Protein AF-G0N316-F1 (afdb_monomer)

InterPro domains:
  IPR002900 Domain of unknown function DUF38/FTH, Caenorhabditis species [PF01827] (83-213)
  IPR040161 F-box A protein FB224 [PTHR23015] (42-265)

Mean predicted aligned error: 11.67 Å

Radius of gyration: 24.2 Å; Cα contacts (8 Å, |Δi|>4): 383; chains: 1; bounding box: 90×59×57 Å

Organism: Caenorhabditis brenneri (NCBI:txid135651)

Structure (mmCIF, N/CA/C/O backbone):
data_AF-G0N316-F1
#
_entry.id   AF-G0N316-F1
#
loop_
_atom_site.group_PDB
_atom_site.id
_atom_site.type_symbol
_atom_site.label_atom_id
_atom_site.label_alt_id
_atom_site.label_comp_id
_atom_site.label_asym_id
_atom_site.label_entity_id
_atom_site.label_seq_id
_atom_site.pdbx_PDB_ins_code
_atom_site.Cartn_x
_atom_site.Cartn_y
_atom_site.Cartn_z
_atom_site.occupancy
_atom_site.B_iso_or_equiv
_atom_site.auth_seq_id
_atom_site.auth_comp_id
_atom_site.auth_asym_id
_atom_site.auth_atom_id
_atom_site.pdbx_PDB_model_num
ATOM 1 N N . MET A 1 1 ? -70.923 16.322 0.533 1.00 38.81 1 MET A N 1
ATOM 2 C CA . MET A 1 1 ? -70.289 17.653 0.628 1.00 38.81 1 MET A CA 1
ATOM 3 C C . MET A 1 1 ? -68.938 17.447 1.310 1.00 38.81 1 MET A C 1
ATOM 5 O O . MET A 1 1 ? -68.911 17.287 2.516 1.00 38.81 1 MET A O 1
ATOM 9 N N . SER A 1 2 ? -67.915 16.963 0.601 1.00 33.38 2 SER A N 1
ATOM 10 C CA . SER A 1 2 ? -66.926 17.726 -0.186 1.00 33.38 2 SER A CA 1
ATOM 11 C C . SER A 1 2 ? -66.121 18.733 0.644 1.00 33.38 2 SER A C 1
ATOM 13 O O . SER A 1 2 ? -66.638 19.792 0.976 1.00 33.38 2 SER A O 1
ATOM 15 N N . ASN A 1 3 ? -64.850 18.409 0.900 1.00 31.59 3 ASN A N 1
ATOM 16 C CA . ASN A 1 3 ? -63.739 19.328 0.655 1.00 31.59 3 ASN A CA 1
ATOM 17 C C . ASN A 1 3 ? -62.439 18.544 0.421 1.00 31.59 3 ASN A C 1
ATOM 19 O O . ASN A 1 3 ? -61.942 17.827 1.284 1.00 31.59 3 ASN A O 1
ATOM 23 N N . THR A 1 4 ? -61.943 18.683 -0.802 1.00 36.56 4 THR A N 1
ATOM 24 C CA . THR A 1 4 ? -60.637 18.278 -1.316 1.00 36.56 4 THR A CA 1
ATOM 25 C C . THR A 1 4 ? -59.595 19.344 -0.979 1.00 36.56 4 THR A C 1
ATOM 27 O O . THR A 1 4 ? -59.862 20.528 -1.172 1.00 36.56 4 THR A O 1
ATOM 30 N N . SER A 1 5 ? -58.393 18.935 -0.571 1.00 34.91 5 SER A N 1
ATOM 31 C CA . SER A 1 5 ? -57.173 19.727 -0.752 1.00 34.91 5 SER A CA 1
ATOM 32 C C . SER A 1 5 ? -56.081 18.810 -1.292 1.00 34.91 5 SER A C 1
ATOM 34 O O . SER A 1 5 ? -55.774 17.763 -0.725 1.00 34.91 5 SER A O 1
ATOM 36 N N . THR A 1 6 ? -55.600 19.190 -2.465 1.00 35.16 6 THR A N 1
ATOM 37 C CA . THR A 1 6 ? -54.647 18.528 -3.348 1.00 35.16 6 THR A CA 1
ATOM 38 C C . THR A 1 6 ? -53.215 18.747 -2.861 1.00 35.16 6 THR A C 1
ATOM 40 O O . THR A 1 6 ? -52.767 19.888 -2.777 1.00 35.16 6 THR A O 1
ATOM 43 N N . GLY A 1 7 ? -52.495 17.661 -2.570 1.00 37.66 7 GLY A N 1
ATOM 44 C CA . GLY A 1 7 ? -51.040 17.669 -2.415 1.00 37.66 7 GLY A CA 1
ATOM 45 C C . GLY A 1 7 ? -50.364 17.588 -3.783 1.00 37.66 7 GLY A C 1
ATOM 46 O O . GLY A 1 7 ? -50.631 16.664 -4.549 1.00 37.66 7 GLY A O 1
ATOM 47 N N . ASP A 1 8 ? -49.534 18.581 -4.080 1.00 38.03 8 ASP A N 1
ATOM 48 C CA . ASP A 1 8 ? -48.825 18.781 -5.345 1.00 38.03 8 ASP A CA 1
ATOM 49 C C . ASP A 1 8 ? -47.541 17.917 -5.420 1.00 38.03 8 ASP A C 1
ATOM 51 O O . ASP A 1 8 ? -46.688 18.017 -4.529 1.00 38.03 8 ASP A O 1
ATOM 55 N N . PRO A 1 9 ? -47.369 17.054 -6.441 1.00 42.75 9 PRO A N 1
ATOM 56 C CA . PRO A 1 9 ? -46.163 16.265 -6.657 1.00 42.75 9 PRO A CA 1
ATOM 57 C C . PRO A 1 9 ? -45.176 17.065 -7.520 1.00 42.75 9 PRO A C 1
ATOM 59 O O . PRO A 1 9 ? -45.164 16.939 -8.742 1.00 42.75 9 PRO A O 1
ATOM 62 N N . GLY A 1 10 ? -44.341 17.904 -6.898 1.00 43.94 10 GLY A N 1
ATOM 63 C CA . GLY A 1 10 ? -43.499 18.803 -7.697 1.00 43.94 10 GLY A CA 1
ATOM 64 C C . GLY A 1 10 ? -42.368 19.561 -7.006 1.00 43.94 10 GLY A C 1
ATOM 65 O O . GLY A 1 10 ? -41.973 20.602 -7.525 1.00 43.94 10 GLY A O 1
ATOM 66 N N . LYS A 1 11 ? -41.807 19.095 -5.878 1.00 35.53 11 LYS A N 1
ATOM 67 C CA . LYS A 1 11 ? -40.590 19.720 -5.317 1.00 35.53 11 LYS A CA 1
ATOM 68 C C . LYS A 1 11 ? -39.322 18.936 -5.691 1.00 35.53 11 LYS A C 1
ATOM 70 O O . LYS A 1 11 ? -39.259 17.745 -5.388 1.00 35.53 11 LYS A O 1
ATOM 75 N N . PRO A 1 12 ? -38.313 19.568 -6.323 1.00 35.81 12 PRO A N 1
ATOM 76 C CA . PRO A 1 12 ? -37.029 18.927 -6.578 1.00 35.81 12 PRO A CA 1
ATOM 77 C C . PRO A 1 12 ? -36.337 18.609 -5.250 1.00 35.81 12 PRO A C 1
ATOM 79 O O . PRO A 1 12 ? -36.393 19.413 -4.321 1.00 35.81 12 PRO A O 1
ATOM 82 N N . MET A 1 13 ? -35.657 17.462 -5.184 1.00 39.81 13 MET A N 1
ATOM 83 C CA . MET A 1 13 ? -34.659 17.177 -4.150 1.00 39.81 13 MET A CA 1
ATOM 84 C C . MET A 1 13 ? -33.655 18.336 -4.127 1.00 39.81 13 MET A C 1
ATOM 86 O O . MET A 1 13 ? -32.952 18.561 -5.116 1.00 39.81 13 MET A O 1
ATOM 90 N N . GLU A 1 14 ? -33.624 19.091 -3.028 1.00 39.59 14 GLU A N 1
ATOM 91 C CA . GLU A 1 14 ? -32.586 20.087 -2.778 1.00 39.59 14 GLU A CA 1
ATOM 92 C C . GLU A 1 14 ? -31.225 19.396 -2.894 1.00 39.59 14 GLU A C 1
ATOM 94 O O . GLU A 1 14 ? -30.948 18.396 -2.227 1.00 39.59 14 GLU A O 1
ATOM 99 N N . LYS A 1 15 ? -30.390 19.904 -3.807 1.00 46.81 15 LYS A N 1
ATOM 100 C CA . LYS A 1 15 ? -28.973 19.548 -3.860 1.00 46.81 15 LYS A CA 1
ATOM 101 C C . LYS A 1 15 ? -28.356 19.841 -2.486 1.00 46.81 15 LYS A C 1
ATOM 103 O O . LYS A 1 15 ? -28.771 20.821 -1.864 1.00 46.81 15 LYS A O 1
ATOM 108 N N . PRO A 1 16 ? -27.361 19.056 -2.033 1.00 38.72 16 PRO A N 1
ATOM 109 C CA . PRO A 1 16 ? -26.599 19.413 -0.844 1.00 38.72 16 PRO A CA 1
ATOM 110 C C . PRO A 1 16 ? -26.107 20.847 -1.023 1.00 38.72 16 PRO A C 1
ATOM 112 O O . PRO A 1 16 ? -25.541 21.169 -2.072 1.00 38.72 16 PRO A O 1
ATOM 115 N N . SER A 1 17 ? -26.422 21.709 -0.059 1.00 41.53 17 SER A N 1
ATOM 116 C CA . SER A 1 17 ? -26.036 23.111 -0.108 1.00 41.53 17 SER A CA 1
ATOM 117 C C . SER A 1 17 ? -24.520 23.210 -0.276 1.00 41.53 17 SER A C 1
ATOM 119 O O . SER A 1 17 ? -23.767 22.476 0.369 1.00 41.53 17 SER A O 1
ATOM 121 N N . GLU A 1 18 ? -24.067 24.133 -1.128 1.00 43.97 18 GLU A N 1
ATOM 122 C CA . GLU A 1 18 ? -22.647 24.514 -1.245 1.00 43.97 18 GLU A CA 1
ATOM 123 C C . GLU A 1 18 ? -22.029 24.858 0.129 1.00 43.97 18 GLU A C 1
ATOM 125 O O . GLU A 1 18 ? -20.821 24.720 0.322 1.00 43.97 18 GLU A O 1
ATOM 130 N N . ASP A 1 19 ? -22.872 25.185 1.113 1.00 48.25 19 ASP A N 1
ATOM 131 C CA . ASP A 1 19 ? -22.537 25.392 2.523 1.00 48.25 19 ASP A CA 1
ATOM 132 C C . ASP A 1 19 ? -21.927 24.168 3.223 1.00 48.25 19 ASP A C 1
ATOM 134 O O . ASP A 1 19 ? -21.037 24.328 4.051 1.00 48.25 19 ASP A O 1
ATOM 138 N N . LEU A 1 20 ? -22.348 22.936 2.910 1.00 42.41 20 LEU A N 1
ATOM 139 C CA . LEU A 1 20 ? -21.771 21.736 3.540 1.00 42.41 20 LEU A CA 1
ATOM 140 C C . LEU A 1 20 ? -20.364 21.447 3.010 1.00 42.41 20 LEU A C 1
ATOM 142 O O . LEU A 1 20 ? -19.479 21.070 3.776 1.00 42.41 20 LEU A O 1
ATOM 146 N N . SER A 1 21 ? -20.134 21.672 1.715 1.00 39.88 21 SER A N 1
ATOM 147 C CA . SER A 1 21 ? -18.799 21.564 1.120 1.00 39.88 21 SER A CA 1
ATOM 148 C C . SER A 1 21 ? -17.847 22.650 1.621 1.00 39.88 21 SER A C 1
ATOM 150 O O . SER A 1 21 ? -16.672 22.363 1.843 1.00 39.88 21 SER A O 1
ATOM 152 N N . GLU A 1 22 ? -18.347 23.865 1.860 1.00 36.19 22 GLU A N 1
ATOM 153 C CA . GLU A 1 22 ? -17.551 24.963 2.418 1.00 36.19 22 GLU A CA 1
ATOM 154 C C . GLU A 1 22 ? -17.285 24.759 3.922 1.00 36.19 22 GLU A C 1
ATOM 156 O O . GLU A 1 22 ? -16.161 24.958 4.382 1.00 36.19 22 GLU A O 1
ATOM 161 N N . ALA A 1 23 ? -18.260 24.243 4.681 1.00 36.88 23 ALA A N 1
ATOM 162 C CA . ALA A 1 23 ? -18.086 23.876 6.088 1.00 36.88 23 ALA A CA 1
ATOM 163 C C . ALA A 1 23 ? -17.071 22.735 6.273 1.00 36.88 23 ALA A C 1
ATOM 165 O O . ALA A 1 23 ? -16.241 22.780 7.181 1.00 36.88 23 ALA A O 1
ATOM 166 N N . MET A 1 24 ? -17.068 21.740 5.380 1.00 39.69 24 MET A N 1
ATOM 167 C CA . MET A 1 24 ? -16.058 20.675 5.395 1.00 39.69 24 MET A CA 1
ATOM 168 C C . MET A 1 24 ? -14.666 21.178 4.991 1.00 39.69 24 MET A C 1
ATOM 170 O O . MET A 1 24 ? -13.661 20.638 5.450 1.00 39.69 24 MET A O 1
ATOM 174 N N . ARG A 1 25 ? -14.585 22.249 4.193 1.00 37.88 25 ARG A N 1
ATOM 175 C CA . ARG A 1 25 ? -13.319 22.888 3.815 1.00 37.88 25 ARG A CA 1
ATOM 176 C C . ARG A 1 25 ? -12.697 23.705 4.959 1.00 37.88 25 ARG A C 1
ATOM 178 O O . ARG A 1 25 ? -11.485 23.899 4.966 1.00 37.88 25 ARG A O 1
ATOM 185 N N . GLN A 1 26 ? -13.491 24.124 5.947 1.00 38.91 26 GLN A N 1
ATOM 186 C CA . GLN A 1 26 ? -13.021 24.841 7.143 1.00 38.91 26 GLN A CA 1
ATOM 187 C C . GLN A 1 26 ? -12.510 23.925 8.272 1.00 38.91 26 GLN A C 1
ATOM 189 O O . GLN A 1 26 ? -11.934 24.421 9.237 1.00 38.91 26 GLN A O 1
ATOM 194 N N . LEU A 1 27 ? -12.652 22.599 8.154 1.00 35.12 27 LEU A N 1
ATOM 195 C CA . LEU A 1 27 ? -12.173 21.631 9.156 1.00 35.12 27 LEU A CA 1
ATOM 196 C C . LEU A 1 27 ? -10.727 21.145 8.931 1.00 35.12 27 LEU A C 1
ATOM 198 O O . LEU A 1 27 ? -10.294 20.175 9.552 1.00 35.12 27 LEU A O 1
ATOM 202 N N . SER A 1 28 ? -9.933 21.825 8.095 1.00 31.97 28 SER A N 1
ATOM 203 C CA . SER A 1 28 ? -8.490 21.574 8.034 1.00 31.97 28 SER A CA 1
ATOM 204 C C . SER A 1 28 ? -7.794 22.213 9.239 1.00 31.97 28 SER A C 1
ATOM 206 O O . SER A 1 28 ? -7.515 23.413 9.250 1.00 31.97 28 SER A O 1
ATOM 208 N N . VAL A 1 29 ? -7.487 21.418 10.263 1.00 35.69 29 VAL A N 1
ATOM 209 C CA . VAL A 1 29 ? -6.646 21.866 11.381 1.00 35.69 29 VAL A CA 1
ATOM 210 C C . VAL A 1 29 ? -5.191 21.897 10.912 1.00 35.69 29 VAL A C 1
ATOM 212 O O . VAL A 1 29 ? -4.449 20.928 11.049 1.00 35.69 29 VAL A O 1
ATOM 215 N N . THR A 1 30 ? -4.770 23.018 10.332 1.00 33.06 30 THR A N 1
ATOM 216 C CA . THR A 1 30 ? -3.348 23.335 10.154 1.00 33.06 30 THR A CA 1
ATOM 217 C C . THR A 1 30 ? -2.902 24.236 11.294 1.00 33.06 30 THR A C 1
ATOM 219 O O . THR A 1 30 ? -3.325 25.387 11.383 1.00 33.06 30 THR A O 1
ATOM 222 N N . THR A 1 31 ? -2.036 23.726 12.165 1.00 37.62 31 THR A N 1
ATOM 223 C CA . THR A 1 31 ? -1.369 24.535 13.187 1.00 37.62 31 THR A CA 1
ATOM 224 C C . THR A 1 31 ? -0.265 25.356 12.526 1.00 37.62 31 THR A C 1
ATOM 226 O O . THR A 1 31 ? 0.833 24.851 12.287 1.00 37.62 31 THR A O 1
ATOM 229 N N . TYR A 1 32 ? -0.560 26.617 12.222 1.00 31.98 32 TYR A N 1
ATOM 230 C CA . TYR A 1 32 ? 0.456 27.631 11.964 1.00 31.98 32 TYR A CA 1
ATOM 231 C C . TYR A 1 32 ? 0.516 28.572 13.156 1.00 31.98 32 TYR A C 1
ATOM 233 O O . TYR A 1 32 ? -0.464 29.231 13.490 1.00 31.98 32 TYR A O 1
ATOM 241 N N . ASP A 1 33 ? 1.685 28.620 13.782 1.00 49.16 33 ASP A N 1
ATOM 242 C CA . ASP A 1 33 ? 2.035 29.661 14.730 1.00 49.16 33 ASP A CA 1
ATOM 243 C C . ASP A 1 33 ? 2.736 30.777 13.943 1.00 49.16 33 ASP A C 1
ATOM 245 O O . ASP A 1 33 ? 3.781 30.548 13.327 1.00 49.16 33 ASP A O 1
ATOM 249 N N . SER A 1 34 ? 2.112 31.951 13.850 1.00 41.53 34 SER A N 1
ATOM 250 C CA . SER A 1 34 ? 2.804 33.247 13.779 1.00 41.53 34 SER A CA 1
ATOM 251 C C . SER A 1 34 ? 1.839 34.428 13.644 1.00 41.53 34 SER A C 1
ATOM 253 O O . SER A 1 34 ? 0.897 34.439 12.857 1.00 41.53 34 SER A O 1
ATOM 255 N N . HIS A 1 35 ? 2.154 35.421 14.471 1.00 41.88 35 HIS A N 1
ATOM 256 C CA . HIS A 1 35 ? 1.759 36.824 14.523 1.00 41.88 35 HIS A CA 1
ATOM 257 C C . HIS A 1 35 ? 0.997 37.438 13.331 1.00 41.88 35 HIS A C 1
ATOM 259 O O . HIS A 1 35 ? 1.486 37.489 12.208 1.00 41.88 35 HIS A O 1
ATOM 265 N N . GLU A 1 36 ? -0.160 38.008 13.689 1.00 53.03 36 GLU A N 1
ATOM 266 C CA . GLU A 1 36 ? -0.868 39.162 13.112 1.00 53.03 36 GLU A CA 1
ATOM 267 C C . GLU A 1 36 ? -0.832 39.362 11.587 1.00 53.03 36 GLU A C 1
ATOM 269 O O . GLU A 1 36 ? 0.127 39.871 11.016 1.00 53.03 36 GLU A O 1
ATOM 274 N N . THR A 1 37 ? -1.984 39.146 10.943 1.00 41.47 37 THR A N 1
ATOM 275 C CA . THR A 1 37 ? -2.770 40.226 10.301 1.00 41.47 37 THR A CA 1
ATOM 276 C C . THR A 1 37 ? -4.092 39.680 9.740 1.00 41.47 37 THR A C 1
ATOM 278 O O . THR A 1 37 ? -4.103 38.835 8.855 1.00 41.47 37 THR A O 1
ATOM 281 N N . SER A 1 38 ? -5.217 40.182 10.274 1.00 51.62 38 SER A N 1
ATOM 282 C CA . SER A 1 38 ? -6.568 40.218 9.670 1.00 51.62 38 SER A CA 1
ATOM 283 C C . SER A 1 38 ? -6.988 39.016 8.792 1.00 51.62 38 SER A C 1
ATOM 285 O O . SER A 1 38 ? -7.371 39.185 7.632 1.00 51.62 38 SER A O 1
ATOM 287 N N . GLY A 1 39 ? -6.960 37.809 9.357 1.00 49.12 39 GLY A N 1
ATOM 288 C CA . GLY A 1 39 ? -7.656 36.631 8.826 1.00 49.12 39 GLY A CA 1
ATOM 289 C C . GLY A 1 39 ? -9.034 36.438 9.480 1.00 49.12 39 GLY A C 1
ATOM 290 O O . GLY A 1 39 ? -9.364 37.177 10.412 1.00 49.12 39 GLY A O 1
ATOM 291 N N . PRO A 1 40 ? -9.850 35.467 9.018 1.00 43.31 40 PRO A N 1
ATOM 292 C CA . PRO A 1 40 ? -11.115 35.117 9.670 1.00 43.31 40 PRO A CA 1
ATOM 293 C C . PRO A 1 40 ? -10.900 34.917 11.174 1.00 43.31 40 PRO A C 1
ATOM 295 O O . PRO A 1 40 ? -9.861 34.400 11.580 1.00 43.31 40 PRO A O 1
ATOM 298 N N . PHE A 1 41 ? -11.863 35.352 11.995 1.00 41.44 41 PHE A N 1
ATOM 299 C CA . PHE A 1 41 ? -11.806 35.195 13.449 1.00 41.44 41 PHE A CA 1
ATOM 300 C C . PHE A 1 41 ? -11.622 33.714 13.794 1.00 41.44 41 PHE A C 1
ATOM 302 O O . PHE A 1 41 ? -12.570 32.932 13.761 1.00 41.44 41 PHE A O 1
ATOM 309 N N . VAL A 1 42 ? -10.389 33.326 14.110 1.00 55.28 42 VAL A N 1
ATOM 310 C CA . VAL A 1 42 ? -10.090 31.992 14.614 1.00 55.28 42 VAL A CA 1
ATOM 311 C C . VAL A 1 42 ? -10.574 31.970 16.054 1.00 55.28 42 VAL A C 1
ATOM 313 O O . VAL A 1 42 ? -9.974 32.585 16.936 1.00 55.28 42 VAL A O 1
ATOM 316 N N . VAL A 1 43 ? -11.692 31.289 16.301 1.00 52.19 43 VAL A N 1
ATOM 317 C CA . VAL A 1 43 ? -12.099 30.959 17.666 1.00 52.19 43 VAL A CA 1
ATOM 318 C C . VAL A 1 43 ? -11.123 29.903 18.174 1.00 52.19 43 VAL A C 1
ATOM 320 O O . VAL A 1 43 ? -11.269 28.714 17.899 1.00 52.19 43 VAL A O 1
ATOM 323 N N . ILE A 1 44 ? -10.098 30.345 18.901 1.00 57.94 44 ILE A N 1
ATOM 324 C CA . ILE A 1 44 ? -9.167 29.456 19.594 1.00 57.94 44 ILE A CA 1
ATOM 325 C C . ILE A 1 44 ? -9.897 28.926 20.833 1.00 57.94 44 ILE A C 1
ATOM 327 O O . ILE A 1 44 ? -9.870 29.533 21.901 1.00 57.94 44 ILE A O 1
ATOM 331 N N . ARG A 1 45 ? -10.614 27.808 20.687 1.00 61.91 45 ARG A N 1
ATOM 332 C CA . ARG A 1 45 ? -11.056 27.016 21.841 1.00 61.91 45 ARG A CA 1
ATOM 333 C C . ARG A 1 45 ? -9.824 26.363 22.448 1.00 61.91 45 ARG A C 1
ATOM 335 O O . ARG A 1 45 ? -9.162 25.623 21.742 1.00 61.91 45 ARG A O 1
ATOM 342 N N . GLU A 1 46 ? -9.532 26.565 23.730 1.00 71.81 46 GLU A N 1
ATOM 343 C CA . GLU A 1 46 ? -8.427 25.848 24.397 1.00 71.81 46 GLU A CA 1
ATOM 344 C C . GLU A 1 46 ? -8.630 24.320 24.375 1.00 71.81 46 GLU A C 1
ATOM 346 O O . GLU A 1 46 ? -7.669 23.553 24.364 1.00 71.81 46 GLU A O 1
ATOM 351 N N . ASP A 1 47 ? -9.884 23.866 24.299 1.00 79.19 47 ASP A N 1
ATOM 352 C CA . ASP A 1 47 ? -10.279 22.459 24.256 1.00 79.19 47 ASP A CA 1
ATOM 353 C C . ASP A 1 47 ? -10.590 21.944 22.839 1.00 79.19 47 ASP A C 1
ATOM 355 O O . ASP A 1 47 ? -11.222 20.896 22.691 1.00 79.19 47 ASP A O 1
ATOM 359 N N . PHE A 1 48 ? -10.135 22.644 21.791 1.00 79.81 48 PHE A N 1
ATOM 360 C CA . PHE A 1 48 ? -10.405 22.289 20.392 1.00 79.81 48 PHE A CA 1
ATOM 361 C C . PHE A 1 48 ? -10.079 20.825 20.067 1.00 79.81 48 PHE A C 1
ATOM 363 O O . PHE A 1 48 ? -10.856 20.162 19.385 1.00 79.81 48 PHE A O 1
ATOM 370 N N . LYS A 1 49 ? -8.968 20.294 20.602 1.00 79.69 49 LYS A N 1
ATOM 371 C CA . LYS A 1 49 ? -8.580 18.892 20.413 1.00 79.69 49 LYS A CA 1
ATOM 372 C C . LYS A 1 49 ? -9.644 17.957 20.981 1.00 79.69 49 LYS A C 1
ATOM 374 O O . LYS A 1 49 ? -10.100 17.055 20.291 1.00 79.69 49 LYS A O 1
ATOM 379 N N . LYS A 1 50 ? -10.074 18.198 22.221 1.00 83.88 50 LYS A N 1
ATOM 380 C CA . LYS A 1 50 ? -11.101 17.384 22.873 1.00 83.88 50 LYS A CA 1
ATOM 381 C C . LYS A 1 50 ? -12.413 17.434 22.087 1.00 83.88 50 LYS A C 1
ATOM 383 O O . LYS A 1 50 ? -12.974 16.385 21.805 1.00 83.88 50 LYS A O 1
ATOM 388 N N . ALA A 1 51 ? -12.847 18.628 21.685 1.00 86.25 51 ALA A N 1
ATOM 389 C CA . ALA A 1 51 ? -14.056 18.798 20.883 1.00 86.25 51 ALA A CA 1
ATOM 390 C C . ALA A 1 51 ? -13.985 18.016 19.559 1.00 86.25 51 ALA A C 1
ATOM 392 O O . ALA A 1 51 ? -14.915 17.289 19.234 1.00 86.25 51 ALA A O 1
ATOM 393 N N . ALA A 1 52 ? -12.853 18.084 18.851 1.00 85.00 52 ALA A N 1
ATOM 394 C CA . ALA A 1 52 ? -12.648 17.335 17.613 1.00 85.00 52 ALA A CA 1
ATOM 395 C C . ALA A 1 52 ? -12.715 15.810 17.822 1.00 85.00 52 ALA A C 1
ATOM 397 O O . ALA A 1 52 ? -13.319 15.105 17.015 1.00 85.00 52 ALA A O 1
ATOM 398 N N . PHE A 1 53 ? -12.131 15.288 18.908 1.00 86.00 53 PHE A N 1
ATOM 399 C CA . PHE A 1 53 ? -12.227 13.863 19.243 1.00 86.00 53 PHE A CA 1
ATOM 400 C C . PHE A 1 53 ? -13.645 13.452 19.666 1.00 86.00 53 PHE A C 1
ATOM 402 O O . PHE A 1 53 ? -14.091 12.372 19.280 1.00 86.00 53 PHE A O 1
ATOM 409 N N . ASP A 1 54 ? -14.369 14.296 20.406 1.00 88.12 54 ASP A N 1
ATOM 410 C CA . ASP A 1 54 ? -15.763 14.047 20.793 1.00 88.12 54 ASP A CA 1
ATOM 411 C C . ASP A 1 54 ? -16.678 13.988 19.549 1.00 88.12 54 ASP A C 1
ATOM 413 O O . ASP A 1 54 ? -17.493 13.067 19.421 1.00 88.12 54 ASP A O 1
ATOM 417 N N . ASP A 1 55 ? -16.496 14.904 18.593 1.00 89.94 55 ASP A N 1
ATOM 418 C CA . ASP A 1 55 ? -17.235 14.937 17.322 1.00 89.94 55 ASP A CA 1
ATOM 419 C C . ASP A 1 55 ? -16.905 13.723 16.439 1.00 89.94 55 ASP A C 1
ATOM 421 O O . ASP A 1 55 ? -17.804 13.071 15.885 1.00 89.94 55 ASP A O 1
ATOM 425 N N . LEU A 1 56 ? -15.621 13.359 16.353 1.00 90.44 56 LEU A N 1
ATOM 426 C CA . LEU A 1 56 ? -15.178 12.150 15.662 1.00 90.44 56 LEU A CA 1
ATOM 427 C C . LEU A 1 56 ? -15.806 10.901 16.295 1.00 90.44 56 LEU A C 1
ATOM 429 O O . LEU A 1 56 ? -16.356 10.064 15.582 1.00 90.44 56 LEU A O 1
ATOM 433 N N . ALA A 1 57 ? -15.796 10.793 17.626 1.00 90.06 57 ALA A N 1
ATOM 434 C CA . ALA A 1 57 ? -16.391 9.665 18.337 1.00 90.06 57 ALA A CA 1
ATOM 435 C C . ALA A 1 57 ? -17.902 9.573 18.087 1.00 90.06 57 ALA A C 1
ATOM 437 O O . ALA A 1 57 ? -18.428 8.485 17.851 1.00 90.06 57 ALA A O 1
ATOM 438 N N . CYS A 1 58 ? -18.615 10.703 18.097 1.00 91.44 58 CYS A N 1
ATOM 439 C CA . CYS A 1 58 ? -20.040 10.744 17.766 1.00 91.44 58 CYS A CA 1
ATOM 440 C C . CYS A 1 58 ? -20.314 10.265 16.338 1.00 91.44 58 CYS A C 1
ATOM 442 O O . CYS A 1 58 ? -21.268 9.521 16.112 1.00 91.44 58 CYS A O 1
ATOM 444 N N . THR A 1 59 ? -19.455 10.643 15.393 1.00 93.12 59 THR A N 1
ATOM 445 C CA . THR A 1 59 ? -19.568 10.244 13.987 1.00 93.12 59 THR A CA 1
ATOM 446 C C . THR A 1 59 ? -19.319 8.746 13.804 1.00 93.12 59 THR A C 1
ATOM 448 O O . THR A 1 59 ? -20.116 8.052 13.168 1.00 93.12 59 THR A O 1
ATOM 451 N N . LEU A 1 60 ? -18.245 8.226 14.404 1.00 94.56 60 LEU A N 1
ATOM 452 C CA . LEU A 1 60 ? -17.826 6.828 14.267 1.00 94.56 60 LEU A CA 1
ATOM 453 C C . LEU A 1 60 ? -18.744 5.839 15.000 1.00 94.56 60 LEU A C 1
ATOM 455 O O . LEU A 1 60 ? -18.742 4.661 14.666 1.00 94.56 60 LEU A O 1
ATOM 459 N N . LYS A 1 61 ? -19.592 6.295 15.932 1.00 94.38 61 LYS A N 1
ATOM 460 C CA . LYS A 1 61 ? -20.623 5.456 16.574 1.00 94.38 61 LYS A CA 1
ATOM 461 C C . LYS A 1 61 ? -21.683 4.920 15.613 1.00 94.38 61 LYS A C 1
ATOM 463 O O . LYS A 1 61 ? -22.419 4.018 15.995 1.00 94.38 61 LYS A O 1
ATOM 468 N N . ASN A 1 62 ? -21.821 5.471 14.407 1.00 94.44 62 ASN A N 1
ATOM 469 C CA . ASN A 1 62 ? -22.792 4.979 13.435 1.00 94.44 62 ASN A CA 1
ATOM 470 C C . ASN A 1 62 ? -22.278 3.697 12.740 1.00 94.44 62 ASN A C 1
ATOM 472 O O . ASN A 1 62 ? -21.463 3.804 11.823 1.00 94.44 62 ASN A O 1
ATOM 476 N N . PRO A 1 63 ? -22.824 2.498 13.031 1.00 93.44 63 PRO A N 1
ATOM 477 C CA . PRO A 1 63 ? -22.330 1.242 12.453 1.00 93.44 63 PRO A CA 1
ATOM 478 C C . PRO A 1 63 ? -22.602 1.094 10.949 1.00 93.44 63 PRO A C 1
ATOM 480 O O . PRO A 1 63 ? -22.088 0.175 10.307 1.00 93.44 63 PRO A O 1
ATOM 483 N N . LYS A 1 64 ? -23.439 1.971 10.375 1.00 94.88 64 LYS A N 1
ATOM 484 C CA . LYS A 1 64 ? -23.716 2.027 8.932 1.00 94.88 64 LYS A CA 1
ATOM 485 C C . LYS A 1 64 ? -22.749 2.939 8.183 1.00 94.88 64 LYS A C 1
ATOM 487 O O . LYS A 1 64 ? -22.841 3.013 6.959 1.00 94.88 64 LYS A O 1
ATOM 492 N N . LEU A 1 65 ? -21.870 3.647 8.893 1.00 95.25 65 LEU A N 1
ATOM 493 C CA . LEU A 1 65 ? -20.872 4.505 8.280 1.00 95.25 65 LEU A CA 1
ATOM 494 C C . LEU A 1 65 ? -19.929 3.657 7.421 1.00 95.25 65 LEU A C 1
ATOM 496 O O . LEU A 1 65 ? -19.358 2.665 7.877 1.00 95.25 65 LEU A O 1
ATOM 500 N N . GLN A 1 66 ? -19.796 4.056 6.162 1.00 96.31 66 GLN A N 1
ATOM 501 C CA . GLN A 1 66 ? -18.851 3.479 5.219 1.00 96.31 66 GLN A CA 1
ATOM 502 C C . GLN A 1 66 ? -17.917 4.591 4.779 1.00 96.31 66 GLN A C 1
ATOM 504 O O . GLN A 1 66 ? -18.356 5.586 4.203 1.00 96.31 66 GLN A O 1
ATOM 509 N N . LEU A 1 67 ? -16.643 4.428 5.097 1.00 96.31 67 LEU A N 1
ATOM 510 C CA . LEU A 1 67 ? -15.608 5.388 4.781 1.00 96.31 67 LEU A CA 1
ATOM 511 C C . LEU A 1 67 ? -14.851 4.906 3.552 1.00 96.31 67 LEU A C 1
ATOM 513 O O . LEU A 1 67 ? -14.388 3.766 3.480 1.00 96.31 67 LEU A O 1
ATOM 517 N N . GLU A 1 68 ? -14.711 5.800 2.584 1.00 97.12 68 GLU A N 1
ATOM 518 C CA . GLU A 1 68 ? -13.783 5.574 1.482 1.00 97.12 68 GLU A CA 1
ATOM 519 C C . GLU A 1 68 ? -12.341 5.597 2.003 1.00 97.12 68 GLU A C 1
ATOM 521 O O . GLU A 1 68 ? -11.518 4.788 1.586 1.00 97.12 68 GLU A O 1
ATOM 526 N N . GLU A 1 69 ? -12.055 6.468 2.969 1.00 95.62 69 GLU A N 1
ATOM 527 C CA . GLU A 1 69 ? -10.721 6.666 3.515 1.00 95.62 69 GLU A CA 1
ATOM 528 C C . GLU A 1 69 ? -10.786 7.046 5.001 1.00 95.62 69 GLU A C 1
ATOM 530 O O . GLU A 1 69 ? -11.677 7.787 5.425 1.00 95.62 69 GLU A O 1
ATOM 535 N N . PHE A 1 70 ? -9.845 6.525 5.788 1.00 93.50 70 PHE A N 1
ATOM 536 C CA . PHE A 1 70 ? -9.591 6.934 7.164 1.00 93.50 70 PHE A CA 1
ATOM 537 C C . PHE A 1 70 ? -8.109 7.271 7.326 1.00 93.50 70 PHE A C 1
ATOM 539 O O . PHE A 1 70 ? -7.259 6.377 7.275 1.00 93.50 70 PHE A O 1
ATOM 546 N N . SER A 1 71 ? -7.811 8.552 7.533 1.00 89.94 71 SER A N 1
ATOM 547 C CA . SER A 1 71 ? -6.435 9.057 7.507 1.00 89.94 71 SER A CA 1
ATOM 548 C C . SER A 1 71 ? -6.063 9.708 8.822 1.00 89.94 71 SER A C 1
ATOM 550 O O . SER A 1 71 ? -6.815 10.510 9.379 1.00 89.94 71 SER A O 1
ATOM 552 N N . VAL A 1 72 ? -4.880 9.359 9.319 1.00 83.38 72 VAL A N 1
ATOM 553 C CA . VAL A 1 72 ? -4.348 9.879 10.574 1.00 83.38 72 VAL A CA 1
ATOM 554 C C . VAL A 1 72 ? -3.045 10.606 10.299 1.00 83.38 72 VAL A C 1
ATOM 556 O O . VAL A 1 72 ? -2.035 10.012 9.912 1.00 83.38 72 VAL A O 1
ATOM 559 N N . HIS A 1 73 ? -3.082 11.918 10.529 1.00 79.62 73 HIS A N 1
ATOM 560 C CA . HIS A 1 73 ? -1.954 12.811 10.321 1.00 79.62 73 HIS A CA 1
ATOM 561 C C . HIS A 1 73 ? -1.488 13.394 11.651 1.00 79.62 73 HIS A C 1
ATOM 563 O O . HIS A 1 73 ? -2.202 14.172 12.282 1.00 79.62 73 HIS A O 1
ATOM 569 N N . VAL A 1 74 ? -0.275 13.029 12.074 1.00 71.88 74 VAL A N 1
ATOM 570 C CA . VAL A 1 74 ? 0.354 13.584 13.277 1.00 71.88 74 VAL A CA 1
ATOM 571 C C . VAL A 1 74 ? 1.544 14.451 12.876 1.00 71.88 74 VAL A C 1
ATOM 573 O O . VAL A 1 74 ? 2.540 13.959 12.353 1.00 71.88 74 VAL A O 1
ATOM 576 N N . SER A 1 75 ? 1.445 15.757 13.130 1.00 66.12 75 SER A N 1
ATOM 577 C CA . SER A 1 75 ? 2.442 16.748 12.695 1.00 66.12 75 SER A CA 1
ATOM 578 C C . SER A 1 75 ? 3.734 16.744 13.526 1.00 66.12 75 SER A C 1
ATOM 580 O O . SER A 1 75 ? 4.803 17.114 13.023 1.00 66.12 75 SER A O 1
ATOM 582 N N . TYR A 1 76 ? 3.657 16.316 14.793 1.00 69.00 76 TYR A N 1
ATOM 583 C CA . TYR A 1 76 ? 4.748 16.415 15.765 1.00 69.00 76 TYR A CA 1
ATOM 584 C C . TYR A 1 76 ? 5.210 15.039 16.256 1.00 69.00 76 TYR A C 1
ATOM 586 O O . TYR A 1 76 ? 4.446 14.272 16.841 1.00 69.00 76 TYR A O 1
ATOM 594 N N . TYR A 1 77 ? 6.496 14.741 16.045 1.00 66.88 77 TYR A N 1
ATOM 595 C CA . TYR A 1 77 ? 7.098 13.432 16.324 1.00 66.88 77 TYR A CA 1
ATOM 596 C C . TYR A 1 77 ? 6.966 12.986 17.790 1.00 66.88 77 TYR A C 1
ATOM 598 O O . TYR A 1 77 ? 6.747 11.810 18.076 1.00 66.88 77 TYR A O 1
ATOM 606 N N . ASN A 1 78 ? 7.073 13.928 18.727 1.00 72.00 78 ASN A N 1
ATOM 607 C CA . ASN A 1 78 ? 6.938 13.683 20.164 1.00 72.00 78 ASN A CA 1
ATOM 608 C C . ASN A 1 78 ? 5.496 13.368 20.602 1.00 72.00 78 ASN A C 1
ATOM 610 O O . ASN A 1 78 ? 5.301 12.913 21.725 1.00 72.00 78 ASN A O 1
ATOM 614 N N . GLU A 1 79 ? 4.495 13.581 19.744 1.00 77.06 79 GLU A N 1
ATOM 615 C CA . GLU A 1 79 ? 3.085 13.338 20.067 1.00 77.06 79 GLU A CA 1
ATOM 616 C C . GLU A 1 79 ? 2.502 12.084 19.410 1.00 77.06 79 GLU A C 1
ATOM 618 O O . GLU A 1 79 ? 1.352 11.744 19.679 1.00 77.06 79 GLU A O 1
ATOM 623 N N . ILE A 1 80 ? 3.273 11.372 18.580 1.00 77.19 80 ILE A N 1
ATOM 624 C CA . ILE A 1 80 ? 2.801 10.192 17.835 1.00 77.19 80 ILE A CA 1
ATOM 625 C C . ILE A 1 80 ? 2.176 9.158 18.771 1.00 77.19 80 ILE A C 1
ATOM 627 O O . ILE A 1 80 ? 1.043 8.741 18.561 1.00 77.19 80 ILE A O 1
ATOM 631 N N . GLU A 1 81 ? 2.878 8.774 19.837 1.00 79.69 81 GLU A N 1
ATOM 632 C CA . GLU A 1 81 ? 2.387 7.751 20.769 1.00 79.69 81 GLU A CA 1
ATOM 633 C C . GLU A 1 81 ? 1.126 8.203 21.503 1.00 79.69 81 GLU A C 1
ATOM 635 O O . GLU A 1 81 ? 0.166 7.444 21.615 1.00 79.69 81 GLU A O 1
ATOM 640 N N . LYS A 1 82 ? 1.097 9.463 21.951 1.00 83.12 82 LYS A N 1
ATOM 641 C CA . LYS A 1 82 ? -0.070 10.044 22.618 1.00 83.12 82 LYS A CA 1
ATOM 642 C C . LYS A 1 82 ? -1.285 10.059 21.687 1.00 83.12 82 LYS A C 1
ATOM 644 O O . LYS A 1 82 ? -2.345 9.584 22.078 1.00 83.12 82 LYS A O 1
ATOM 649 N N . ASN A 1 83 ? -1.125 10.556 20.462 1.00 81.62 83 ASN A N 1
ATOM 650 C CA . ASN A 1 83 ? -2.209 10.649 19.484 1.00 81.62 83 ASN A CA 1
ATOM 651 C C . ASN A 1 83 ? -2.686 9.261 19.035 1.00 81.62 83 ASN A C 1
ATOM 653 O O . ASN A 1 83 ? -3.889 9.031 18.949 1.00 81.62 83 ASN A O 1
ATOM 657 N N . ASN A 1 84 ? -1.774 8.305 18.843 1.00 83.31 84 ASN A N 1
ATOM 658 C CA . ASN A 1 84 ? -2.142 6.925 18.527 1.00 83.31 84 ASN A CA 1
ATOM 659 C C . ASN A 1 84 ? -2.925 6.263 19.658 1.00 83.31 84 ASN A C 1
ATOM 661 O O . ASN A 1 84 ? -3.881 5.545 19.381 1.00 83.31 84 ASN A O 1
ATOM 665 N N . ASN A 1 85 ? -2.549 6.506 20.916 1.00 86.81 85 ASN A N 1
ATOM 666 C CA . ASN A 1 85 ? -3.288 5.996 22.068 1.00 86.81 85 ASN A CA 1
ATOM 667 C C . ASN A 1 85 ? -4.676 6.637 22.174 1.00 86.81 85 ASN A C 1
ATOM 669 O O . ASN A 1 85 ? -5.640 5.934 22.442 1.00 86.81 85 ASN A O 1
ATOM 673 N N . GLU A 1 86 ? -4.809 7.942 21.926 1.00 87.56 86 GLU A N 1
ATOM 674 C CA . GLU A 1 86 ? -6.116 8.615 21.903 1.00 87.56 86 GLU A CA 1
ATOM 675 C C . GLU A 1 86 ? -7.030 8.047 20.805 1.00 87.56 86 GLU A C 1
ATOM 677 O O . GLU A 1 86 ? -8.194 7.748 21.070 1.00 87.56 86 GLU A O 1
ATOM 682 N N . ILE A 1 87 ? -6.497 7.820 19.600 1.00 88.75 87 ILE A N 1
ATOM 683 C CA . ILE A 1 87 ? -7.239 7.195 18.496 1.00 88.75 87 ILE A CA 1
ATOM 684 C C . ILE A 1 87 ? -7.612 5.754 18.843 1.00 88.75 87 ILE A C 1
ATOM 686 O O . ILE A 1 87 ? -8.765 5.369 18.671 1.00 88.75 87 ILE A O 1
ATOM 690 N N . ARG A 1 88 ? -6.673 4.972 19.388 1.00 91.50 88 ARG A N 1
ATOM 691 C CA . ARG A 1 88 ? -6.928 3.599 19.840 1.00 91.50 88 ARG A CA 1
ATOM 692 C C . ARG A 1 88 ? -8.059 3.557 20.857 1.00 91.50 88 ARG A C 1
ATOM 694 O O . ARG A 1 88 ? -9.007 2.809 20.670 1.00 91.50 88 ARG A O 1
ATOM 701 N N . ASN A 1 89 ? -7.980 4.393 21.889 1.00 92.31 89 ASN A N 1
ATOM 702 C CA . ASN A 1 89 ? -8.987 4.469 22.942 1.00 92.31 89 ASN A CA 1
ATOM 703 C C . ASN A 1 89 ? -10.357 4.847 22.369 1.00 92.31 89 ASN A C 1
ATOM 705 O O . ASN A 1 89 ? -11.364 4.292 22.789 1.00 92.31 89 ASN A O 1
ATOM 709 N N . LEU A 1 90 ? -10.411 5.763 21.397 1.00 91.94 90 LEU A N 1
ATOM 710 C CA . LEU A 1 90 ? -11.659 6.109 20.718 1.00 91.94 90 LEU A CA 1
ATOM 711 C C . LEU A 1 90 ? -12.241 4.900 19.978 1.00 91.94 90 LEU A C 1
ATOM 713 O O . LEU A 1 90 ? -13.434 4.630 20.098 1.00 91.94 90 LEU A O 1
ATOM 717 N N . LEU A 1 91 ? -11.412 4.170 19.230 1.00 93.56 91 LEU A N 1
ATOM 718 C CA . LEU A 1 91 ? -11.840 2.999 18.463 1.00 93.56 91 LEU A CA 1
ATOM 719 C C . LEU A 1 91 ? -12.238 1.819 19.366 1.00 93.56 91 LEU A C 1
ATOM 721 O O . LEU A 1 91 ? -13.171 1.095 19.033 1.00 93.56 91 LEU A O 1
ATOM 725 N N . GLU A 1 92 ? -11.601 1.659 20.530 1.00 94.25 92 GLU A N 1
ATOM 726 C CA . GLU A 1 92 ? -11.962 0.660 21.550 1.00 94.25 92 GLU A CA 1
ATOM 727 C C . GLU A 1 92 ? -13.353 0.896 22.161 1.00 94.25 92 GLU A C 1
ATOM 729 O O . GLU A 1 92 ? -13.969 -0.044 22.661 1.00 94.25 92 GLU A O 1
ATOM 734 N N . LEU A 1 93 ? -13.869 2.129 22.113 1.00 91.81 93 LEU A N 1
ATOM 735 C CA . LEU A 1 93 ? -15.217 2.459 22.589 1.00 91.81 93 LEU A CA 1
ATOM 736 C C . LEU A 1 93 ? -16.319 2.093 21.585 1.00 91.81 93 LEU A C 1
ATOM 738 O O . LEU A 1 93 ? -17.502 2.209 21.917 1.00 91.81 93 LEU A O 1
ATOM 742 N N . LEU A 1 94 ? -15.958 1.696 20.364 1.00 93.06 94 LEU A N 1
ATOM 743 C CA . LEU A 1 94 ? -16.915 1.268 19.352 1.00 93.06 94 LEU A CA 1
ATOM 744 C C . LEU A 1 94 ? -17.318 -0.190 19.600 1.00 93.06 94 LEU A C 1
ATOM 746 O O . LEU A 1 94 ? -16.487 -1.063 19.832 1.00 93.06 94 LEU A O 1
ATOM 750 N N . ASP A 1 95 ? -18.611 -0.472 19.493 1.00 94.31 95 ASP A N 1
ATOM 751 C CA . ASP A 1 95 ? -19.176 -1.825 19.576 1.00 94.31 95 ASP A CA 1
ATOM 752 C C . ASP A 1 95 ? -19.132 -2.580 18.232 1.00 94.31 95 ASP A C 1
ATOM 754 O O . ASP A 1 95 ? -19.681 -3.675 18.094 1.00 94.31 95 ASP A O 1
ATOM 758 N N . HIS A 1 96 ? -18.484 -1.995 17.224 1.00 95.50 96 HIS A N 1
ATOM 759 C CA . HIS A 1 96 ? -18.390 -2.516 15.870 1.00 95.50 96 HIS A CA 1
ATOM 760 C C . HIS A 1 96 ? -17.049 -2.150 15.225 1.00 95.50 96 HIS A C 1
ATOM 762 O O . HIS A 1 96 ? -16.397 -1.179 15.597 1.00 95.50 96 HIS A O 1
ATOM 768 N N . GLN A 1 97 ? -16.662 -2.912 14.200 1.00 96.75 97 GLN A N 1
ATOM 769 C CA . GLN A 1 97 ? -15.537 -2.555 13.336 1.00 96.75 97 GLN A CA 1
ATOM 770 C C . GLN A 1 97 ? -15.961 -1.557 12.256 1.00 96.75 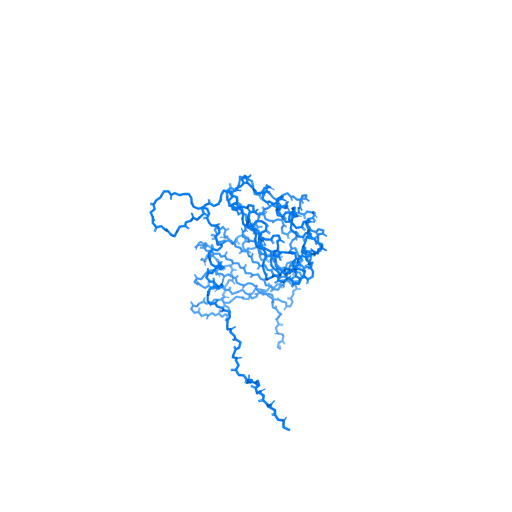97 GLN A C 1
ATOM 772 O O . GLN A 1 97 ? -17.046 -1.674 11.672 1.00 96.75 97 GLN A O 1
ATOM 777 N N . LEU A 1 98 ? -15.069 -0.629 11.927 1.00 96.75 98 LEU A N 1
ATOM 778 C CA . LEU A 1 98 ? -15.292 0.371 10.893 1.00 96.75 98 LEU A CA 1
ATOM 779 C C . LEU A 1 98 ? -15.202 -0.242 9.492 1.00 96.75 98 LEU A C 1
ATOM 781 O O . LEU A 1 98 ? -14.327 -1.054 9.184 1.00 96.75 98 LEU A O 1
ATOM 785 N N . SER A 1 99 ? -16.121 0.173 8.624 1.00 97.31 99 SER A N 1
ATOM 786 C CA . SER A 1 99 ? -16.106 -0.166 7.204 1.00 97.31 99 SER A CA 1
ATOM 787 C C . SER A 1 99 ? -15.287 0.883 6.460 1.00 97.31 99 SER A C 1
ATOM 789 O O . SER A 1 99 ? -15.812 1.952 6.161 1.00 97.31 99 SER A O 1
ATOM 791 N N . VAL A 1 100 ? -14.016 0.592 6.185 1.00 97.50 100 VAL A N 1
ATOM 792 C CA . VAL A 1 100 ? -13.067 1.535 5.572 1.00 97.50 100 VAL A CA 1
ATOM 793 C C . VAL A 1 100 ? -12.391 0.869 4.381 1.00 97.50 100 VAL A C 1
ATOM 795 O O . VAL A 1 100 ? -11.871 -0.231 4.543 1.00 97.50 100 VAL A O 1
ATOM 798 N N . LYS A 1 101 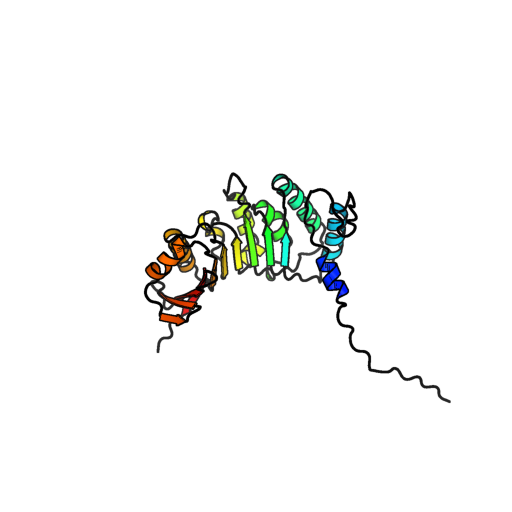? -12.371 1.519 3.210 1.00 98.06 101 LYS A N 1
ATOM 799 C CA . LYS A 1 101 ? -11.654 0.981 2.039 1.00 98.06 101 LYS A CA 1
ATOM 800 C C . LYS A 1 101 ? -10.167 1.310 2.029 1.00 98.06 101 LYS A C 1
ATOM 802 O O . LYS A 1 101 ? -9.372 0.503 1.555 1.00 98.06 101 LYS A O 1
ATOM 807 N N . LYS A 1 102 ? -9.780 2.482 2.532 1.00 97.81 102 LYS A N 1
ATOM 808 C CA . LYS A 1 102 ? -8.391 2.952 2.515 1.00 97.81 102 LYS A CA 1
ATOM 809 C C . LYS A 1 102 ? -7.981 3.478 3.878 1.00 97.81 102 LYS A C 1
ATOM 811 O O . LYS A 1 102 ? -8.717 4.250 4.484 1.00 97.81 102 LYS A O 1
ATOM 816 N N . VAL A 1 103 ? -6.804 3.088 4.345 1.00 95.12 103 VAL A N 1
ATOM 817 C CA . VAL A 1 103 ? -6.194 3.691 5.533 1.00 95.12 103 VAL A CA 1
ATOM 818 C C . VAL A 1 103 ? -4.904 4.389 5.134 1.00 95.12 103 VAL A C 1
ATOM 820 O O . VAL A 1 103 ? -4.080 3.791 4.445 1.00 95.12 103 VAL A O 1
ATOM 823 N N . ASP A 1 104 ? -4.732 5.636 5.564 1.00 91.50 104 ASP A N 1
ATOM 824 C CA . ASP A 1 104 ? -3.500 6.396 5.346 1.00 91.50 104 ASP A CA 1
ATOM 825 C C . ASP A 1 104 ? -2.892 6.824 6.679 1.00 91.50 104 ASP A C 1
ATOM 827 O O . ASP A 1 104 ? -3.545 7.436 7.529 1.00 91.50 104 ASP A O 1
ATOM 831 N N . TYR A 1 105 ? -1.621 6.483 6.864 1.00 85.88 105 TYR A N 1
ATOM 832 C CA . TYR A 1 105 ? -0.859 6.837 8.047 1.00 85.88 105 TYR A CA 1
ATOM 833 C C . TYR A 1 105 ? 0.339 7.702 7.689 1.00 85.88 105 TYR A C 1
ATOM 835 O O . TYR A 1 105 ? 1.316 7.250 7.078 1.00 85.88 105 TYR A O 1
ATOM 843 N N . LEU A 1 106 ? 0.298 8.945 8.166 1.00 74.81 106 LEU A N 1
ATOM 844 C CA . LEU A 1 106 ? 1.440 9.842 8.117 1.00 74.81 106 LEU A CA 1
ATOM 845 C C . LEU A 1 106 ? 2.305 9.628 9.361 1.00 74.81 106 LEU A C 1
ATOM 847 O O . LEU A 1 106 ? 1.851 9.830 10.483 1.00 74.81 106 LEU A O 1
ATOM 851 N N . VAL A 1 107 ? 3.566 9.254 9.141 1.00 72.75 107 VAL A N 1
ATOM 852 C CA . VAL A 1 107 ? 4.547 8.858 10.163 1.00 72.75 107 VAL A CA 1
ATOM 853 C C . VAL A 1 107 ? 4.289 7.462 10.739 1.00 72.75 107 VAL A C 1
ATOM 855 O O . VAL A 1 107 ? 3.936 7.259 11.902 1.00 72.75 107 VAL A O 1
ATOM 858 N N . PHE A 1 108 ? 4.497 6.466 9.886 1.00 74.31 108 PHE A N 1
ATOM 859 C CA . PHE A 1 108 ? 4.346 5.061 10.212 1.00 74.31 108 PHE A CA 1
ATOM 860 C C . PHE A 1 108 ? 5.365 4.580 11.256 1.00 74.31 108 PHE A C 1
ATOM 862 O O . PHE A 1 108 ? 6.579 4.733 11.112 1.00 74.31 108 PHE A O 1
ATOM 869 N N . ARG A 1 109 ? 4.831 3.893 12.267 1.00 81.50 109 ARG A N 1
ATOM 870 C CA . ARG A 1 109 ? 5.501 2.851 13.047 1.00 81.50 109 ARG A CA 1
ATOM 871 C C . ARG A 1 109 ? 4.562 1.648 13.122 1.00 81.50 109 ARG A C 1
ATOM 873 O O . ARG A 1 109 ? 3.344 1.848 13.072 1.00 81.50 109 ARG A O 1
ATOM 880 N N . PRO A 1 110 ? 5.072 0.425 13.332 1.00 86.06 110 PRO A N 1
ATOM 881 C CA . PRO A 1 110 ? 4.212 -0.738 13.517 1.00 86.06 110 PRO A CA 1
ATOM 882 C C . PRO A 1 110 ? 3.125 -0.549 14.591 1.00 86.06 110 PRO A C 1
ATOM 884 O O . PRO A 1 110 ? 1.964 -0.890 14.374 1.00 86.06 110 PRO A O 1
ATOM 887 N N . SER A 1 111 ? 3.459 0.101 15.711 1.00 84.62 111 SER A N 1
ATOM 888 C CA . SER A 1 111 ? 2.492 0.426 16.768 1.00 84.62 111 SER A CA 1
ATOM 889 C C . SER A 1 111 ? 1.339 1.326 16.302 1.00 84.62 111 SER A C 1
ATOM 891 O O . SER A 1 111 ? 0.231 1.188 16.815 1.00 84.62 111 SER A O 1
ATOM 893 N N . CYS A 1 112 ? 1.557 2.195 15.306 1.00 84.31 112 CYS A N 1
ATOM 894 C CA . CYS A 1 112 ? 0.507 3.017 14.697 1.00 84.31 112 CYS A CA 1
ATOM 895 C C . CYS A 1 112 ? -0.499 2.155 13.917 1.00 84.31 112 CYS A C 1
ATOM 897 O O . CYS A 1 112 ? -1.705 2.358 14.000 1.00 84.31 112 CYS A O 1
ATOM 899 N N . LEU A 1 113 ? -0.039 1.156 13.157 1.00 89.06 113 LEU A N 1
ATOM 900 C CA . LEU A 1 113 ? -0.975 0.271 12.455 1.00 89.06 113 LEU A CA 1
ATOM 901 C C . LEU A 1 113 ? -1.752 -0.609 13.434 1.00 89.06 113 LEU A C 1
ATOM 903 O O . LEU A 1 113 ? -2.955 -0.803 13.261 1.00 89.06 113 LEU A O 1
ATOM 907 N N . LEU A 1 114 ? -1.100 -1.081 14.498 1.00 91.12 114 LEU A N 1
ATOM 908 C CA . LEU A 1 114 ? -1.745 -1.873 15.547 1.00 91.12 114 LEU A CA 1
ATOM 909 C C . LEU A 1 114 ? -2.796 -1.086 16.350 1.00 91.12 114 LEU A C 1
ATOM 911 O O . LEU A 1 114 ? -3.677 -1.705 16.945 1.00 91.12 114 LEU A O 1
ATOM 915 N N . SER A 1 115 ? -2.753 0.252 16.362 1.00 90.44 115 SER A N 1
ATOM 916 C CA . SER A 1 115 ? -3.798 1.064 17.000 1.00 90.44 115 SER A CA 1
ATOM 917 C C . SER A 1 115 ? -5.070 1.210 16.162 1.00 90.44 115 SER A C 1
ATOM 919 O O . SER A 1 115 ? -6.079 1.642 16.711 1.00 90.44 115 SER A O 1
ATOM 921 N N . ILE A 1 116 ? -5.053 0.843 14.872 1.00 92.62 116 ILE A N 1
ATOM 922 C CA . ILE A 1 116 ? -6.194 1.042 13.960 1.00 92.62 116 ILE A CA 1
ATOM 923 C C . ILE A 1 116 ? -6.641 -0.236 13.274 1.00 92.62 116 ILE A C 1
ATOM 925 O O . ILE A 1 116 ? -7.829 -0.543 13.317 1.00 92.62 116 ILE A O 1
ATOM 929 N N . LEU A 1 117 ? -5.727 -0.976 12.636 1.00 95.38 117 LEU A N 1
ATOM 930 C CA . LEU A 1 117 ? -6.091 -2.120 11.795 1.00 95.38 117 LEU A CA 1
ATOM 931 C C . LEU A 1 117 ? -7.027 -3.116 12.502 1.00 95.38 117 LEU A C 1
ATOM 933 O O . LEU A 1 117 ? -8.012 -3.500 11.877 1.00 95.38 117 LEU A O 1
ATOM 937 N N . PRO A 1 118 ? -6.835 -3.483 13.788 1.00 96.19 118 PRO A N 1
ATOM 938 C CA . PRO A 1 118 ? -7.748 -4.405 14.474 1.00 96.19 118 PRO A CA 1
ATOM 939 C C . PRO A 1 118 ? -9.217 -3.943 14.527 1.00 96.19 118 PRO A C 1
ATOM 941 O O . PRO A 1 118 ? -10.127 -4.771 14.620 1.00 96.19 118 PRO A O 1
ATOM 944 N N . PHE A 1 119 ? -9.456 -2.634 14.438 1.00 96.44 119 PHE A N 1
ATOM 945 C CA . PHE A 1 119 ? -10.778 -2.009 14.507 1.00 96.44 119 PHE A CA 1
ATOM 946 C C . PHE A 1 119 ? -11.429 -1.823 13.129 1.00 96.44 119 PHE A C 1
ATOM 948 O O . PHE A 1 119 ? -12.558 -1.342 13.046 1.00 96.44 119 PHE A O 1
ATOM 955 N N . LEU A 1 120 ? -10.756 -2.215 12.042 1.00 96.62 120 LEU A N 1
ATOM 956 C CA . LEU A 1 120 ? -11.293 -2.160 10.680 1.00 96.62 120 LEU A CA 1
ATOM 957 C C . LEU A 1 120 ? -11.838 -3.526 10.245 1.00 96.62 120 LEU A C 1
ATOM 959 O O . LEU A 1 120 ? -11.322 -4.572 10.640 1.00 96.62 120 LEU A O 1
ATOM 963 N N . LYS A 1 121 ? -12.859 -3.538 9.385 1.00 96.62 121 LYS A N 1
ATOM 964 C CA . LYS A 1 121 ? -13.367 -4.768 8.754 1.00 96.62 121 LYS A CA 1
ATOM 965 C C . LYS A 1 121 ? -12.384 -5.266 7.689 1.00 96.62 121 LYS A C 1
ATOM 967 O O . LYS A 1 121 ? -12.160 -4.582 6.694 1.00 96.62 121 LYS A O 1
ATOM 972 N N . SER A 1 122 ? -11.850 -6.478 7.854 1.00 91.75 122 SER A N 1
ATOM 973 C CA . SER A 1 122 ? -10.801 -7.028 6.975 1.00 91.75 122 SER A CA 1
ATOM 974 C C . SER A 1 122 ? -11.214 -7.197 5.514 1.00 91.75 122 SER A C 1
ATOM 976 O O . SER A 1 122 ? -10.421 -6.908 4.632 1.00 91.75 122 SER A O 1
ATOM 978 N N . GLY A 1 123 ? -12.461 -7.594 5.251 1.00 94.19 123 GLY A N 1
ATOM 979 C CA . GLY A 1 123 ? -12.953 -7.831 3.888 1.00 94.19 123 GLY A CA 1
ATOM 980 C C . GLY A 1 123 ? -13.384 -6.570 3.134 1.00 94.19 123 GLY A C 1
ATOM 981 O O . GLY A 1 123 ? -13.914 -6.679 2.034 1.00 94.19 123 GLY A O 1
ATOM 982 N N . VAL A 1 124 ? -13.235 -5.393 3.748 1.00 97.00 124 VAL A N 1
ATOM 983 C CA . VAL A 1 124 ? -13.567 -4.095 3.138 1.00 97.00 124 VAL A CA 1
ATOM 984 C C . VAL A 1 124 ? -12.309 -3.278 2.852 1.00 97.00 124 VAL A C 1
ATOM 986 O O . VAL A 1 124 ? -12.309 -2.486 1.916 1.00 97.00 124 VAL A O 1
ATOM 989 N N . LEU A 1 125 ? -11.250 -3.457 3.648 1.00 98.19 125 LEU A N 1
ATOM 990 C CA . LEU A 1 125 ? -10.002 -2.723 3.486 1.00 98.19 125 LEU A CA 1
ATOM 991 C C . LEU A 1 125 ? -9.285 -3.169 2.207 1.00 98.19 125 LEU A C 1
ATOM 993 O O . LEU A 1 125 ? -8.829 -4.301 2.099 1.00 98.19 125 LEU A O 1
ATOM 997 N N . GLU A 1 126 ? -9.163 -2.255 1.251 1.00 98.00 126 GLU A N 1
ATOM 998 C CA . GLU A 1 126 ? -8.549 -2.490 -0.055 1.00 98.00 126 GLU A CA 1
ATOM 999 C C . GLU A 1 126 ? -7.104 -1.979 -0.103 1.00 98.00 126 GLU A C 1
ATOM 1001 O O . GLU A 1 126 ? -6.252 -2.625 -0.717 1.00 98.00 126 GLU A O 1
ATOM 1006 N N . LYS A 1 127 ? -6.825 -0.833 0.538 1.00 98.19 127 LYS A N 1
ATOM 1007 C CA . LYS A 1 127 ? -5.534 -0.134 0.458 1.00 98.19 127 LYS A CA 1
ATOM 1008 C C . LYS A 1 127 ? -4.989 0.280 1.819 1.00 98.19 127 LYS A C 1
ATOM 1010 O O . LYS A 1 127 ? -5.713 0.833 2.651 1.00 98.19 127 LYS A O 1
ATOM 1015 N N . ILE A 1 128 ? -3.683 0.096 1.986 1.00 96.94 128 ILE A N 1
ATOM 1016 C CA . ILE A 1 128 ? -2.909 0.602 3.119 1.00 96.94 128 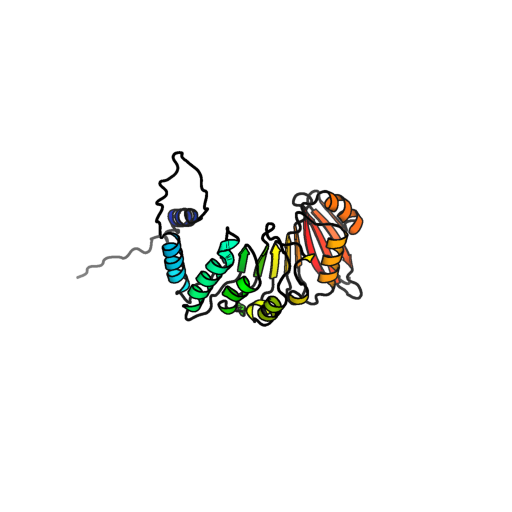ILE A CA 1
ATOM 1017 C C . ILE A 1 128 ? -1.831 1.549 2.591 1.00 96.94 128 ILE A C 1
ATOM 1019 O O . ILE A 1 128 ? -0.995 1.147 1.784 1.00 96.94 128 ILE A O 1
ATOM 1023 N N . SER A 1 129 ? -1.835 2.791 3.068 1.00 95.38 129 SER A N 1
ATOM 1024 C CA . SER A 1 129 ? -0.862 3.824 2.718 1.00 95.38 129 SER A CA 1
ATOM 1025 C C . SER A 1 129 ? 0.009 4.168 3.923 1.00 95.38 129 SER A C 1
ATOM 1027 O O . SER A 1 129 ? -0.490 4.516 4.993 1.00 95.38 129 SER A O 1
ATOM 1029 N N . LEU A 1 130 ? 1.327 4.044 3.757 1.00 91.69 130 LEU A N 1
ATOM 1030 C CA . LEU A 1 130 ? 2.317 4.238 4.815 1.00 91.69 130 LEU A CA 1
ATOM 1031 C C . LEU A 1 130 ? 3.306 5.328 4.415 1.00 91.69 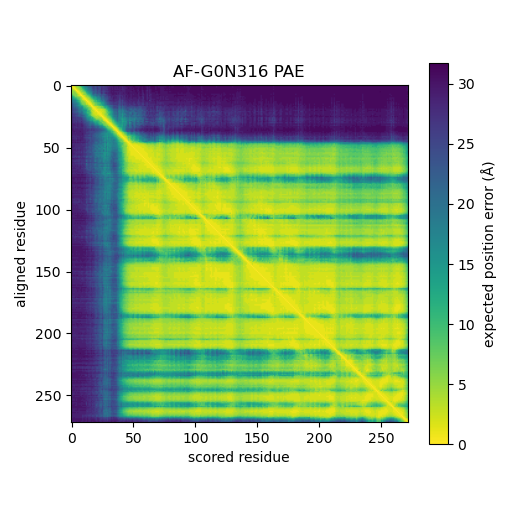130 LEU A C 1
ATOM 1033 O O . LEU A 1 130 ? 4.043 5.179 3.440 1.00 91.69 130 LEU A O 1
ATOM 1037 N N . SER A 1 131 ? 3.382 6.395 5.206 1.00 85.38 131 SER A N 1
ATOM 1038 C CA . SER A 1 131 ? 4.354 7.472 5.003 1.00 85.38 131 SER A CA 1
ATOM 1039 C C . SER A 1 131 ? 5.339 7.534 6.162 1.00 85.38 131 SER A C 1
ATOM 1041 O O . SER A 1 131 ? 4.933 7.458 7.317 1.00 85.38 131 SER A O 1
ATOM 1043 N N . PHE A 1 132 ? 6.629 7.705 5.887 1.00 76.56 132 PHE A N 1
ATOM 1044 C CA . PHE A 1 132 ? 7.651 7.813 6.936 1.00 76.56 132 PHE A CA 1
ATOM 1045 C C . PHE A 1 132 ? 7.978 9.276 7.242 1.00 76.56 132 PHE A C 1
ATOM 1047 O O . PHE A 1 132 ? 7.930 10.127 6.355 1.00 76.56 132 PHE A O 1
ATOM 1054 N N . ASP A 1 133 ? 8.355 9.573 8.490 1.00 70.38 133 ASP A N 1
ATOM 1055 C CA . ASP A 1 133 ? 8.935 10.881 8.809 1.00 70.38 133 ASP A CA 1
ATOM 1056 C C . ASP A 1 133 ? 10.407 10.893 8.389 1.00 70.38 133 ASP A C 1
ATOM 1058 O O . ASP A 1 133 ? 11.257 10.247 9.001 1.00 70.38 133 ASP A O 1
ATOM 1062 N N . TYR A 1 134 ? 10.712 11.671 7.354 1.00 64.44 134 TYR A N 1
ATOM 1063 C CA . TYR A 1 134 ? 12.070 11.889 6.854 1.00 64.44 134 TYR A CA 1
ATOM 1064 C C . TYR A 1 134 ? 13.003 12.538 7.892 1.00 64.44 134 TYR A C 1
ATOM 1066 O O . TYR A 1 134 ? 14.218 12.547 7.697 1.00 64.44 134 TYR A O 1
ATOM 1074 N N . ARG A 1 135 ? 12.456 13.086 8.986 1.00 64.06 135 ARG A N 1
ATOM 1075 C CA . ARG A 1 135 ? 13.200 13.678 10.109 1.00 64.06 135 ARG A CA 1
ATOM 1076 C C . ARG A 1 135 ? 13.549 12.662 11.197 1.00 64.06 135 ARG A C 1
ATOM 1078 O O . ARG A 1 135 ? 14.310 13.003 12.101 1.00 64.06 135 ARG A O 1
ATOM 1085 N N . ALA A 1 136 ? 13.000 11.445 11.151 1.00 63.78 136 ALA A N 1
ATOM 1086 C CA . ALA A 1 136 ? 13.343 10.410 12.118 1.00 63.78 136 ALA A CA 1
ATOM 1087 C C . ALA A 1 136 ? 14.834 10.050 11.993 1.00 63.78 136 ALA A C 1
ATOM 1089 O O . ALA A 1 136 ? 15.352 9.884 10.890 1.00 63.78 136 ALA A O 1
ATOM 1090 N N . VAL A 1 137 ? 15.529 9.952 13.129 1.00 57.41 137 VAL A N 1
ATOM 1091 C CA . VAL A 1 137 ? 16.971 9.638 13.176 1.00 57.41 137 VAL A CA 1
ATOM 1092 C C . VAL A 1 137 ? 17.226 8.160 12.860 1.00 57.41 137 VAL A C 1
ATOM 1094 O O . VAL A 1 137 ? 18.262 7.821 12.292 1.00 57.41 137 VAL A O 1
ATOM 1097 N N . ASP A 1 138 ? 16.262 7.297 13.186 1.00 64.56 138 ASP A N 1
ATOM 1098 C CA . ASP A 1 138 ? 16.272 5.877 12.854 1.00 64.56 138 ASP A CA 1
ATOM 1099 C C . ASP A 1 138 ? 15.062 5.535 11.980 1.00 64.56 138 ASP A C 1
ATOM 1101 O O . ASP A 1 138 ? 13.928 5.907 12.284 1.00 64.56 138 ASP A O 1
ATOM 1105 N N . TRP A 1 139 ? 15.334 4.874 10.858 1.00 65.56 139 TRP A N 1
ATOM 1106 C CA . TRP A 1 139 ? 14.331 4.411 9.895 1.00 65.56 139 TRP A CA 1
ATOM 1107 C C . TRP A 1 139 ? 14.158 2.890 9.973 1.00 65.56 139 TRP A C 1
ATOM 1109 O O . TRP A 1 139 ? 13.548 2.301 9.081 1.00 65.56 139 TRP A O 1
ATOM 1119 N N . SER A 1 140 ? 14.753 2.242 10.980 1.00 67.62 140 SER A N 1
ATOM 1120 C CA . SER A 1 140 ? 14.550 0.827 11.234 1.00 67.62 140 SER A CA 1
ATOM 1121 C C . SER A 1 140 ? 13.084 0.578 11.585 1.00 67.62 140 SER A C 1
ATOM 1123 O O . SER A 1 140 ? 12.456 1.303 12.360 1.00 67.62 140 SER A O 1
ATOM 1125 N N . ILE A 1 141 ? 12.510 -0.431 10.942 1.00 75.44 141 ILE A N 1
ATOM 1126 C CA . ILE A 1 141 ? 11.167 -0.899 11.250 1.00 75.44 141 ILE A CA 1
ATOM 1127 C C . ILE A 1 141 ? 11.334 -2.047 12.231 1.00 75.44 141 ILE A C 1
ATOM 1129 O O . ILE A 1 141 ? 12.061 -2.999 11.952 1.00 75.44 141 ILE A O 1
ATOM 1133 N N . ASP A 1 142 ? 10.658 -1.945 13.372 1.00 80.44 142 ASP A N 1
ATOM 1134 C CA . ASP A 1 142 ? 10.600 -3.028 14.345 1.00 80.44 142 ASP A CA 1
ATOM 1135 C C . ASP A 1 142 ? 9.953 -4.266 13.707 1.00 80.44 142 ASP A C 1
ATOM 1137 O O . ASP A 1 142 ? 8.749 -4.290 13.426 1.00 80.44 142 ASP A O 1
ATOM 1141 N N . SER A 1 143 ? 10.772 -5.295 13.481 1.00 80.94 143 SER A N 1
ATOM 1142 C CA . SER A 1 143 ? 10.337 -6.571 12.916 1.00 80.94 143 SER A CA 1
ATOM 1143 C C . SER A 1 143 ? 9.288 -7.247 13.795 1.00 80.94 143 SER A C 1
ATOM 1145 O O . SER A 1 143 ? 8.343 -7.823 13.273 1.00 80.94 143 SER A O 1
ATOM 1147 N N . THR A 1 144 ? 9.385 -7.099 15.121 1.00 86.00 144 THR A N 1
ATOM 1148 C CA . THR A 1 144 ? 8.428 -7.688 16.070 1.00 86.00 144 THR A CA 1
ATOM 1149 C C . THR A 1 144 ? 7.033 -7.102 15.875 1.00 86.00 144 THR A C 1
ATOM 1151 O O . THR A 1 144 ? 6.032 -7.818 15.881 1.00 86.00 144 THR A O 1
ATOM 1154 N N . GLY A 1 145 ? 6.951 -5.785 15.674 1.00 89.62 145 GLY A N 1
ATOM 1155 C CA . GLY A 1 145 ? 5.701 -5.114 15.346 1.00 89.62 145 GLY A CA 1
ATOM 1156 C C . GLY A 1 145 ? 5.142 -5.546 13.988 1.00 89.62 145 GLY A C 1
ATOM 1157 O O . GLY A 1 145 ? 3.935 -5.751 13.864 1.00 89.62 145 GLY A O 1
ATOM 1158 N N . MET A 1 146 ? 6.003 -5.735 12.983 1.00 92.56 146 MET A N 1
ATOM 1159 C CA . MET A 1 146 ? 5.575 -6.241 11.674 1.00 92.56 146 MET A CA 1
ATOM 1160 C C . MET A 1 146 ? 5.073 -7.683 11.728 1.00 92.56 146 MET A C 1
ATOM 1162 O O . MET A 1 146 ? 4.068 -7.977 11.084 1.00 92.56 146 MET A O 1
ATOM 1166 N N . ASP A 1 147 ? 5.681 -8.550 12.541 1.00 95.00 147 ASP A N 1
ATOM 1167 C CA . ASP A 1 147 ? 5.185 -9.911 12.766 1.00 95.00 147 ASP A CA 1
ATOM 1168 C C . ASP A 1 147 ? 3.745 -9.894 13.290 1.00 95.00 147 ASP A C 1
ATOM 1170 O O . ASP A 1 147 ? 2.897 -10.644 12.811 1.00 95.00 147 ASP A O 1
ATOM 1174 N N . GLN A 1 148 ? 3.429 -8.994 14.226 1.00 95.75 148 GLN A N 1
ATOM 1175 C CA . GLN A 1 148 ? 2.065 -8.845 14.743 1.00 95.75 148 GLN A CA 1
ATOM 1176 C C . GLN A 1 148 ? 1.096 -8.324 13.679 1.00 95.75 148 GLN A C 1
ATOM 1178 O O . GLN A 1 148 ? -0.018 -8.833 13.562 1.00 95.75 148 GLN A O 1
ATOM 1183 N N . ILE A 1 149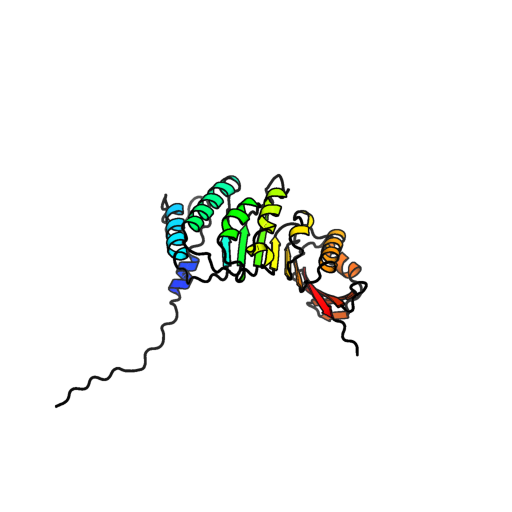 ? 1.514 -7.338 12.882 1.00 95.75 149 ILE A N 1
ATOM 1184 C CA . ILE A 1 149 ? 0.695 -6.788 11.792 1.00 95.75 149 ILE A CA 1
ATOM 1185 C C . ILE A 1 149 ? 0.394 -7.859 10.745 1.00 95.75 149 ILE A C 1
ATOM 1187 O O . ILE A 1 149 ? -0.748 -7.984 10.310 1.00 95.75 149 ILE A O 1
ATOM 1191 N N . ALA A 1 150 ? 1.386 -8.668 10.378 1.00 96.00 150 ALA A N 1
ATOM 1192 C CA . ALA A 1 150 ? 1.247 -9.711 9.370 1.00 9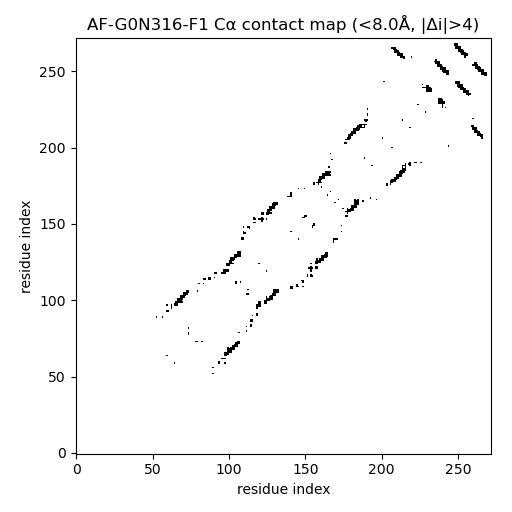6.00 150 ALA A CA 1
ATOM 1193 C C . ALA A 1 150 ? 0.253 -10.816 9.768 1.00 96.00 150 ALA A C 1
ATOM 1195 O O . ALA A 1 150 ? -0.274 -11.522 8.905 1.00 96.00 150 ALA A O 1
ATOM 1196 N N . LEU A 1 151 ? -0.042 -10.958 11.064 1.00 96.94 151 LEU A N 1
ATOM 1197 C CA . LEU A 1 151 ? -1.059 -11.882 11.565 1.00 96.94 151 LEU A CA 1
ATOM 1198 C C . LEU A 1 151 ? -2.490 -11.347 11.417 1.00 96.94 151 LEU A C 1
ATOM 1200 O O . LEU A 1 151 ? -3.420 -12.158 11.434 1.00 96.94 151 LEU A O 1
ATOM 1204 N N . LEU A 1 152 ? -2.680 -10.035 11.239 1.00 97.94 152 LEU A N 1
ATOM 1205 C CA . LEU A 1 152 ? -3.997 -9.409 11.118 1.00 97.94 152 LEU A CA 1
ATOM 1206 C C . LEU A 1 152 ? -4.664 -9.748 9.782 1.00 97.94 152 LEU A C 1
ATOM 1208 O O . LEU A 1 152 ? -4.067 -9.617 8.715 1.00 97.94 152 LEU A O 1
ATOM 1212 N N . GLU A 1 153 ? -5.947 -10.105 9.827 1.00 98.12 153 GLU A N 1
ATOM 1213 C CA . GLU A 1 153 ? -6.730 -10.376 8.615 1.00 98.12 153 GLU A CA 1
ATOM 1214 C C . GLU A 1 153 ? -6.860 -9.138 7.724 1.00 98.12 153 GLU A C 1
ATOM 1216 O O . GLU A 1 153 ? -6.841 -9.255 6.505 1.00 98.12 153 GLU A O 1
ATOM 1221 N N . GLN A 1 154 ? -6.919 -7.945 8.319 1.00 97.75 154 GLN A N 1
ATOM 1222 C CA . GLN A 1 154 ? -6.949 -6.673 7.596 1.00 97.75 154 GLN A CA 1
ATOM 1223 C C . GLN A 1 154 ? -5.701 -6.481 6.732 1.00 97.75 154 GLN A C 1
ATOM 1225 O O . GLN A 1 154 ? -5.804 -6.013 5.604 1.00 97.75 154 GLN A O 1
ATOM 1230 N N . TRP A 1 155 ? -4.531 -6.875 7.243 1.00 97.69 155 TRP A N 1
ATOM 1231 C CA . TRP A 1 155 ? -3.289 -6.816 6.479 1.00 97.69 155 TRP A CA 1
ATOM 1232 C C . TRP A 1 155 ? -3.296 -7.840 5.344 1.00 97.69 155 TRP A C 1
ATOM 1234 O O . TRP A 1 155 ? -3.029 -7.479 4.204 1.00 97.69 155 TRP A O 1
ATOM 1244 N N . LYS A 1 156 ? -3.646 -9.099 5.641 1.00 97.38 156 LYS A N 1
ATOM 1245 C CA . LYS A 1 156 ? -3.630 -10.212 4.673 1.00 97.38 156 LYS A CA 1
ATOM 1246 C C . LYS A 1 156 ? -4.638 -10.065 3.532 1.00 97.38 156 LYS A C 1
ATOM 1248 O O . LYS A 1 156 ? -4.405 -10.608 2.457 1.00 97.38 156 LYS A O 1
ATOM 1253 N N . GLN A 1 157 ? -5.775 -9.416 3.784 1.00 97.50 157 GLN A N 1
ATOM 1254 C CA . GLN A 1 157 ? -6.865 -9.283 2.812 1.00 97.50 157 GLN A CA 1
ATOM 1255 C C . GLN A 1 157 ? -6.757 -8.007 1.970 1.00 97.50 157 GLN A C 1
ATOM 1257 O O . GLN A 1 157 ? -7.286 -7.985 0.859 1.00 97.50 157 GLN A O 1
ATOM 1262 N N . ALA A 1 158 ? -6.049 -6.981 2.456 1.00 97.88 158 ALA A N 1
ATOM 1263 C CA . ALA A 1 158 ? -5.788 -5.780 1.676 1.00 97.88 158 ALA A CA 1
ATOM 1264 C C . ALA A 1 158 ? -4.995 -6.114 0.403 1.00 97.88 158 ALA A C 1
ATOM 1266 O O . ALA A 1 158 ? -4.071 -6.929 0.400 1.00 97.88 158 ALA A O 1
ATOM 1267 N N . GLU A 1 159 ? -5.370 -5.476 -0.702 1.00 98.06 159 GLU A N 1
ATOM 1268 C CA . GLU A 1 159 ? -4.842 -5.802 -2.026 1.00 98.06 159 GLU A CA 1
ATOM 1269 C C . GLU A 1 159 ? -3.780 -4.816 -2.508 1.00 98.06 159 GLU A C 1
ATOM 1271 O O . GLU A 1 159 ? -2.968 -5.163 -3.371 1.00 98.06 159 GLU A O 1
ATOM 1276 N N . GLU A 1 160 ? -3.781 -3.600 -1.961 1.00 98.44 160 GLU A N 1
ATOM 1277 C CA . GLU A 1 160 ? -2.903 -2.514 -2.372 1.00 98.44 160 GLU A CA 1
ATOM 1278 C C . GLU A 1 160 ? -2.075 -1.953 -1.214 1.00 98.44 160 GLU A C 1
ATOM 1280 O O . GLU A 1 160 ? -2.603 -1.617 -0.152 1.00 98.44 160 GLU A O 1
ATOM 1285 N N . LEU A 1 161 ? -0.771 -1.804 -1.455 1.00 97.19 161 LEU A N 1
ATOM 1286 C CA . LEU A 1 161 ? 0.162 -1.157 -0.539 1.00 97.19 161 LEU A CA 1
ATOM 1287 C C . LEU A 1 161 ? 0.781 0.076 -1.200 1.00 97.19 161 LEU A C 1
ATOM 1289 O O . LEU A 1 161 ? 1.474 -0.029 -2.214 1.00 97.19 161 LEU A O 1
ATOM 1293 N N . GLU A 1 162 ? 0.585 1.237 -0.588 1.00 96.25 162 GLU A N 1
ATOM 1294 C CA . GLU A 1 162 ? 1.299 2.463 -0.929 1.00 96.25 162 GLU A CA 1
ATOM 1295 C C . GLU A 1 162 ? 2.397 2.729 0.106 1.00 96.25 162 GLU A C 1
ATOM 1297 O O . GLU A 1 162 ? 2.142 2.840 1.305 1.00 96.25 162 GLU A O 1
ATOM 1302 N N . LEU A 1 163 ? 3.633 2.859 -0.368 1.00 92.69 163 LEU A N 1
ATOM 1303 C CA . LEU A 1 163 ? 4.791 3.233 0.429 1.00 92.69 163 LEU A CA 1
ATOM 1304 C C . LEU A 1 163 ? 5.267 4.619 -0.002 1.00 92.69 163 LEU A C 1
ATOM 1306 O O . LEU A 1 163 ? 5.918 4.779 -1.036 1.00 92.69 163 LEU A O 1
ATOM 1310 N N . ARG A 1 164 ? 5.009 5.616 0.847 1.00 88.25 164 ARG A N 1
ATOM 1311 C CA . ARG A 1 164 ? 5.628 6.948 0.784 1.00 88.25 164 ARG A CA 1
ATOM 1312 C C . ARG A 1 164 ? 6.905 6.960 1.624 1.00 88.25 164 ARG A C 1
ATOM 1314 O O . ARG A 1 164 ? 7.086 7.746 2.555 1.00 88.25 164 ARG A O 1
ATOM 1321 N N . THR A 1 165 ? 7.753 5.977 1.342 1.00 77.62 165 THR A N 1
ATOM 1322 C CA . THR A 1 165 ? 9.036 5.704 1.990 1.00 77.62 165 THR A CA 1
ATOM 1323 C C . THR A 1 165 ? 9.946 4.985 1.005 1.00 77.62 165 THR A C 1
ATOM 1325 O O . THR A 1 165 ? 9.439 4.284 0.125 1.00 77.62 165 THR A O 1
ATOM 1328 N N . PRO A 1 166 ? 11.278 5.108 1.130 1.00 81.62 166 PRO A N 1
ATOM 1329 C CA . PRO A 1 166 ? 12.171 4.336 0.287 1.00 81.62 166 PRO A CA 1
ATOM 1330 C C . PRO A 1 166 ? 11.913 2.832 0.441 1.00 81.62 166 PRO A C 1
ATOM 1332 O O . PRO A 1 166 ? 11.964 2.292 1.543 1.00 81.62 166 PRO A O 1
ATOM 1335 N N . PHE A 1 167 ? 11.726 2.148 -0.681 1.00 87.31 167 PHE A N 1
ATOM 1336 C CA . PHE A 1 167 ? 11.523 0.708 -0.816 1.00 87.31 167 PHE A CA 1
ATOM 1337 C C . PHE A 1 167 ? 12.524 -0.109 0.008 1.00 87.31 167 PHE A C 1
ATOM 1339 O O . PHE A 1 167 ? 12.153 -1.066 0.673 1.00 87.31 167 PHE A O 1
ATOM 1346 N N . ASP A 1 168 ? 13.795 0.306 0.026 1.00 86.12 168 ASP A N 1
ATOM 1347 C CA . ASP A 1 168 ? 14.868 -0.397 0.745 1.00 86.12 168 ASP A CA 1
ATOM 1348 C C . ASP A 1 168 ? 14.770 -0.284 2.281 1.00 86.12 168 ASP A C 1
ATOM 1350 O O . ASP A 1 168 ? 15.604 -0.839 2.995 1.00 86.12 168 ASP A O 1
ATOM 1354 N N . LYS A 1 169 ? 13.815 0.492 2.798 1.00 85.50 169 LYS A N 1
ATOM 1355 C CA . LYS A 1 169 ? 13.597 0.696 4.23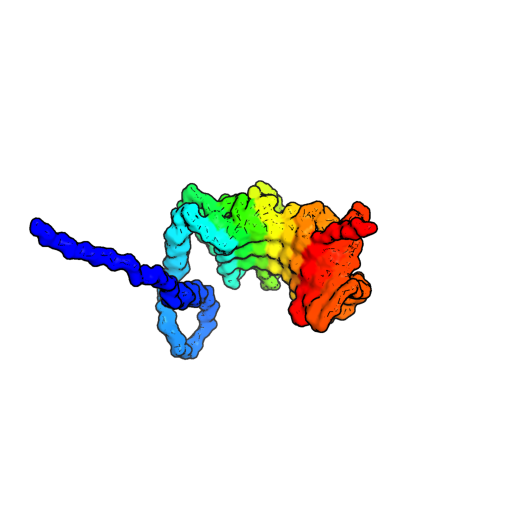5 1.00 85.50 169 LYS A CA 1
ATOM 1356 C C . LYS A 1 169 ? 12.432 -0.118 4.766 1.00 85.50 169 LYS A C 1
ATOM 1358 O O . LYS A 1 169 ? 12.362 -0.308 5.973 1.00 85.50 169 LYS A O 1
ATOM 1363 N N . PHE A 1 170 ? 11.560 -0.609 3.888 1.00 88.56 170 PHE A N 1
ATOM 1364 C CA . PHE A 1 170 ? 10.443 -1.460 4.262 1.00 88.56 170 PHE A CA 1
ATOM 1365 C C . PHE A 1 170 ? 10.805 -2.950 4.107 1.00 88.56 170 PHE A C 1
ATOM 1367 O O . PHE A 1 170 ? 11.364 -3.323 3.073 1.00 88.56 170 PHE A O 1
ATOM 1374 N N . PRO A 1 171 ? 10.495 -3.822 5.087 1.00 90.75 171 PRO A N 1
ATOM 1375 C CA . PRO A 1 171 ? 10.696 -5.264 4.976 1.00 90.75 171 PRO A CA 1
ATOM 1376 C C . PRO A 1 171 ? 9.665 -5.867 4.010 1.00 90.75 171 PRO A C 1
ATOM 1378 O O . PRO A 1 171 ? 8.550 -6.242 4.379 1.00 90.75 171 PRO A O 1
ATOM 1381 N N . MET A 1 172 ? 10.021 -5.906 2.726 1.00 93.19 172 MET A N 1
ATOM 1382 C CA . MET A 1 172 ? 9.121 -6.295 1.635 1.00 93.19 172 MET A CA 1
ATOM 1383 C C . MET A 1 172 ? 8.630 -7.749 1.709 1.00 9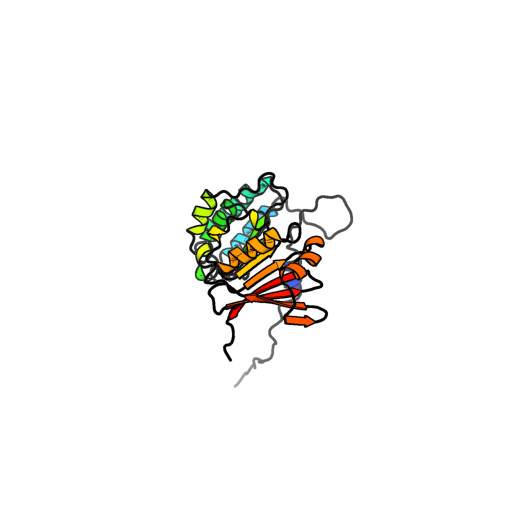3.19 172 MET A C 1
ATOM 1385 O O . MET A 1 172 ? 7.655 -8.093 1.043 1.00 93.19 172 MET A O 1
ATOM 1389 N N . GLU A 1 173 ? 9.249 -8.599 2.527 1.00 94.44 173 GLU A N 1
ATOM 1390 C CA . GLU A 1 173 ? 8.773 -9.948 2.839 1.00 94.44 173 GLU A CA 1
ATOM 1391 C C . GLU A 1 173 ? 7.338 -9.959 3.398 1.00 94.44 173 GLU A C 1
ATOM 1393 O O . GLU A 1 173 ? 6.554 -10.842 3.039 1.00 94.44 173 GLU A O 1
ATOM 1398 N N . TYR A 1 174 ? 6.950 -8.936 4.170 1.00 94.88 174 TYR A N 1
ATOM 1399 C CA . TYR A 1 174 ? 5.596 -8.794 4.722 1.00 94.88 174 TYR A CA 1
ATOM 1400 C C . TYR A 1 174 ? 4.573 -8.266 3.709 1.00 94.88 174 TYR A C 1
ATOM 1402 O O . TYR A 1 174 ? 3.390 -8.163 4.030 1.00 94.88 174 TYR A O 1
ATOM 1410 N N . ALA A 1 175 ? 5.014 -7.910 2.502 1.00 95.38 175 ALA A N 1
ATOM 1411 C CA . ALA A 1 175 ? 4.184 -7.306 1.467 1.00 95.38 175 ALA A CA 1
ATOM 1412 C C . ALA A 1 175 ? 4.000 -8.211 0.236 1.00 95.38 175 ALA A C 1
ATOM 1414 O O . ALA A 1 175 ? 3.585 -7.750 -0.824 1.00 95.38 175 ALA A O 1
ATOM 1415 N N . THR A 1 176 ? 4.330 -9.497 0.346 1.00 96.38 176 THR A N 1
ATOM 1416 C CA . THR A 1 176 ? 4.329 -10.436 -0.788 1.00 96.38 176 THR A CA 1
ATOM 1417 C C . THR A 1 176 ? 2.933 -10.861 -1.251 1.00 96.38 176 THR A C 1
ATOM 1419 O O . THR A 1 176 ? 2.785 -11.334 -2.377 1.00 96.38 176 THR A O 1
ATOM 1422 N N . HIS A 1 177 ? 1.901 -10.688 -0.421 1.00 96.31 177 HIS A N 1
ATOM 1423 C CA . HIS A 1 177 ? 0.516 -11.032 -0.759 1.00 96.31 177 HIS A CA 1
ATOM 1424 C C . HIS A 1 177 ? -0.227 -9.921 -1.511 1.00 96.31 177 HIS A C 1
ATOM 1426 O O . HIS A 1 177 ? -1.207 -10.221 -2.195 1.00 96.31 177 HIS A O 1
ATOM 1432 N N . PHE A 1 178 ? 0.230 -8.666 -1.417 1.00 97.75 178 PHE A N 1
ATOM 1433 C CA . PHE A 1 178 ? -0.393 -7.544 -2.121 1.00 97.75 178 PHE A CA 1
ATOM 1434 C C . PHE A 1 178 ? -0.293 -7.718 -3.641 1.00 97.75 178 PHE A C 1
ATOM 1436 O O . PHE A 1 178 ? 0.707 -8.194 -4.187 1.00 97.75 178 PHE A O 1
ATOM 1443 N N . LYS A 1 179 ? -1.344 -7.291 -4.339 1.00 98.19 179 LYS A N 1
ATOM 1444 C CA . LYS A 1 179 ? -1.468 -7.377 -5.800 1.00 98.19 179 LYS A CA 1
ATOM 1445 C C . LYS A 1 179 ? -1.023 -6.091 -6.479 1.00 98.19 179 LYS A C 1
ATOM 1447 O O . LYS A 1 179 ? -0.485 -6.118 -7.592 1.00 98.19 179 LYS A O 1
ATOM 1452 N N . ARG A 1 180 ? -1.269 -4.961 -5.812 1.00 98.56 180 ARG A N 1
ATOM 1453 C CA . ARG A 1 180 ? -1.023 -3.616 -6.320 1.00 98.56 180 ARG A CA 1
ATOM 1454 C C . ARG A 1 180 ? -0.085 -2.851 -5.398 1.00 98.56 180 ARG A C 1
ATOM 1456 O O . ARG A 1 180 ? -0.169 -2.957 -4.179 1.00 98.56 180 ARG A O 1
ATOM 1463 N N . PHE A 1 181 ? 0.808 -2.077 -5.999 1.00 98.06 181 PHE A N 1
ATOM 1464 C CA . PHE A 1 181 ? 1.807 -1.306 -5.267 1.00 98.06 181 PHE A CA 1
ATOM 1465 C C . PHE A 1 181 ? 1.883 0.126 -5.769 1.00 98.06 181 PHE A C 1
ATOM 1467 O O . PHE A 1 181 ? 1.850 0.368 -6.977 1.00 98.06 181 PHE A O 1
ATOM 1474 N N . GLU A 1 182 ? 2.105 1.058 -4.855 1.00 96.50 182 GLU A N 1
ATOM 1475 C CA . GLU A 1 182 ? 2.483 2.429 -5.176 1.00 96.50 182 GLU A CA 1
ATOM 1476 C C . GLU A 1 182 ? 3.728 2.797 -4.378 1.00 96.50 182 GLU A C 1
ATOM 1478 O O . GLU A 1 182 ? 3.690 2.841 -3.154 1.00 96.50 182 GLU A O 1
ATOM 1483 N N . PHE A 1 183 ? 4.854 3.019 -5.053 1.00 94.31 183 PHE A N 1
ATOM 1484 C CA . PHE A 1 183 ? 6.093 3.420 -4.390 1.00 94.31 183 PHE A CA 1
ATOM 1485 C C . PHE A 1 183 ? 6.438 4.854 -4.768 1.00 94.31 183 PHE A C 1
ATOM 1487 O O . PHE A 1 183 ? 6.661 5.167 -5.944 1.00 94.31 183 PHE A O 1
ATOM 1494 N N . ASP A 1 184 ? 6.524 5.718 -3.762 1.00 89.94 184 ASP A N 1
ATOM 1495 C CA . ASP A 1 184 ? 7.080 7.051 -3.933 1.00 89.94 184 ASP A CA 1
ATOM 1496 C C . ASP A 1 184 ? 8.594 7.021 -3.712 1.00 89.94 184 ASP A C 1
ATOM 1498 O O . ASP A 1 184 ? 9.103 6.970 -2.593 1.00 89.94 184 ASP A O 1
ATOM 1502 N N . GLU A 1 185 ? 9.327 7.063 -4.820 1.00 86.75 185 GLU A N 1
ATOM 1503 C CA . GLU A 1 185 ? 10.787 7.054 -4.856 1.00 86.75 185 GLU A CA 1
ATOM 1504 C C . GLU A 1 185 ? 11.337 8.349 -5.460 1.00 86.75 185 GLU A C 1
ATOM 1506 O O . GLU A 1 185 ? 12.425 8.387 -6.051 1.00 86.75 185 GLU A O 1
ATOM 1511 N N . SER A 1 186 ? 10.580 9.438 -5.303 1.00 77.69 186 SER A N 1
ATOM 1512 C CA . SER A 1 186 ? 10.827 10.713 -5.973 1.00 77.69 186 SER A CA 1
ATOM 1513 C C . SER A 1 186 ? 12.226 11.282 -5.735 1.00 77.69 186 SER A C 1
ATOM 1515 O O . SER A 1 186 ? 12.799 11.883 -6.645 1.00 77.69 186 SER A O 1
ATOM 1517 N N . PHE A 1 187 ? 12.811 11.047 -4.557 1.00 71.62 187 PHE A N 1
ATOM 1518 C CA . PHE A 1 187 ? 14.093 11.639 -4.165 1.00 71.62 187 PHE A CA 1
ATOM 1519 C C . PHE A 1 187 ? 15.303 10.709 -4.313 1.00 71.62 187 PHE A C 1
ATOM 1521 O O . PHE A 1 187 ? 16.421 11.201 -4.414 1.00 71.62 187 PHE A O 1
ATOM 1528 N N . ASN A 1 188 ? 15.109 9.384 -4.347 1.00 76.12 188 ASN A N 1
ATOM 1529 C CA . ASN A 1 188 ? 16.202 8.411 -4.204 1.00 76.12 188 ASN A CA 1
ATOM 1530 C C . ASN A 1 188 ? 16.127 7.235 -5.195 1.00 76.12 188 ASN A C 1
ATOM 1532 O O . ASN A 1 188 ? 16.649 6.154 -4.910 1.00 76.12 188 ASN A O 1
ATOM 1536 N N . MET A 1 189 ? 15.480 7.407 -6.350 1.00 85.12 189 MET A N 1
ATOM 1537 C CA . MET A 1 189 ? 15.453 6.377 -7.392 1.00 85.12 189 MET A CA 1
ATOM 1538 C C . MET A 1 189 ? 16.774 6.324 -8.174 1.00 85.12 189 MET A C 1
ATOM 1540 O O . MET A 1 189 ? 17.191 7.304 -8.792 1.00 85.12 189 MET A O 1
ATOM 1544 N N . ASP A 1 190 ? 17.393 5.144 -8.218 1.00 86.12 190 ASP A N 1
ATOM 1545 C CA . ASP A 1 190 ? 18.535 4.839 -9.078 1.00 86.12 190 ASP A CA 1
ATOM 1546 C C . ASP A 1 190 ? 18.317 3.539 -9.875 1.00 86.12 190 ASP A C 1
ATOM 1548 O O . ASP A 1 190 ? 17.316 2.832 -9.727 1.00 86.12 190 ASP A O 1
ATOM 1552 N N . ARG A 1 191 ? 19.272 3.211 -10.754 1.00 86.31 191 ARG A N 1
ATOM 1553 C CA . ARG A 1 191 ? 19.216 1.998 -11.583 1.00 86.31 191 ARG A CA 1
ATOM 1554 C C . ARG A 1 191 ? 19.126 0.717 -10.746 1.00 86.31 191 ARG A C 1
ATOM 1556 O O . ARG A 1 191 ? 18.376 -0.185 -11.111 1.00 86.31 191 ARG A O 1
ATOM 1563 N N . ASN A 1 192 ? 19.922 0.606 -9.688 1.00 88.94 192 ASN A N 1
ATOM 1564 C CA . ASN A 1 192 ? 20.017 -0.611 -8.886 1.00 88.94 192 ASN A CA 1
ATOM 1565 C C . ASN A 1 192 ? 18.740 -0.822 -8.076 1.00 88.94 192 ASN A C 1
ATOM 1567 O O . ASN A 1 192 ? 18.224 -1.936 -8.036 1.00 88.94 192 ASN A O 1
ATOM 1571 N N . LYS A 1 193 ? 18.192 0.249 -7.502 1.00 90.19 193 LYS A N 1
ATOM 1572 C CA . LYS A 1 193 ? 16.912 0.239 -6.802 1.00 90.19 193 LYS A CA 1
ATOM 1573 C C . LYS A 1 193 ? 15.766 -0.163 -7.726 1.00 90.19 193 LYS A C 1
ATOM 1575 O O . LYS A 1 193 ? 15.014 -1.069 -7.386 1.00 90.19 193 LYS A O 1
ATOM 1580 N N . PHE A 1 194 ? 15.685 0.407 -8.930 1.00 91.19 194 PHE A N 1
ATOM 1581 C CA . PHE A 1 194 ? 14.682 -0.023 -9.907 1.00 91.19 194 PHE A CA 1
ATOM 1582 C C . PHE A 1 194 ? 14.806 -1.517 -10.249 1.00 91.19 194 PHE A C 1
ATOM 1584 O O . PHE A 1 194 ? 13.799 -2.217 -10.345 1.00 91.19 194 PHE A O 1
ATOM 1591 N N . ILE A 1 195 ? 16.033 -2.034 -10.404 1.00 91.31 195 ILE A N 1
ATOM 1592 C CA . ILE A 1 195 ? 16.261 -3.471 -10.620 1.00 91.31 195 ILE A CA 1
ATOM 1593 C C . ILE A 1 195 ? 15.776 -4.289 -9.414 1.00 91.31 195 ILE A C 1
ATOM 1595 O O . ILE A 1 195 ? 15.122 -5.307 -9.624 1.00 91.31 195 ILE A O 1
ATOM 1599 N N . ARG A 1 196 ? 16.045 -3.854 -8.174 1.00 94.00 196 ARG A N 1
ATOM 1600 C CA . ARG A 1 196 ? 15.553 -4.524 -6.956 1.00 94.00 196 ARG A CA 1
ATOM 1601 C C . ARG A 1 196 ? 14.026 -4.566 -6.907 1.00 94.00 196 ARG A C 1
ATOM 1603 O O . ARG A 1 196 ? 13.482 -5.652 -6.734 1.00 94.00 196 ARG A O 1
ATOM 1610 N N . ILE A 1 197 ? 13.359 -3.436 -7.149 1.00 94.81 197 ILE A N 1
ATOM 1611 C CA . ILE A 1 197 ? 11.894 -3.347 -7.233 1.00 94.81 197 ILE A CA 1
ATOM 1612 C C . ILE A 1 197 ? 11.372 -4.318 -8.295 1.00 94.81 197 ILE A C 1
ATOM 1614 O O . ILE A 1 197 ? 10.568 -5.192 -7.994 1.00 94.81 197 ILE A O 1
ATOM 1618 N N . LYS A 1 198 ? 11.882 -4.245 -9.529 1.00 93.44 198 LYS A N 1
ATOM 1619 C CA . LYS A 1 198 ? 11.450 -5.133 -10.619 1.00 93.44 198 LYS A CA 1
ATOM 1620 C C . LYS A 1 198 ? 11.649 -6.614 -10.272 1.00 93.44 198 LYS A C 1
ATOM 1622 O O . LYS A 1 198 ? 10.772 -7.432 -10.542 1.00 93.44 198 LYS A O 1
ATOM 1627 N N . ASN A 1 199 ? 12.786 -6.967 -9.672 1.00 94.00 199 ASN A N 1
ATOM 1628 C CA . ASN A 1 199 ? 13.085 -8.340 -9.265 1.00 94.00 199 ASN A CA 1
ATOM 1629 C C . ASN A 1 199 ? 12.156 -8.825 -8.149 1.00 94.00 199 ASN A C 1
ATOM 1631 O O . ASN A 1 199 ? 11.767 -9.988 -8.170 1.00 94.00 199 ASN A O 1
ATOM 1635 N N . PHE A 1 200 ? 11.797 -7.959 -7.200 1.00 96.00 200 PHE A N 1
ATOM 1636 C CA . PHE A 1 200 ? 10.777 -8.255 -6.198 1.00 96.00 200 PHE A CA 1
ATOM 1637 C C . PHE A 1 200 ? 9.429 -8.539 -6.873 1.00 96.00 200 PHE A C 1
ATOM 1639 O O . PHE A 1 200 ? 8.910 -9.639 -6.718 1.00 96.00 200 PHE A O 1
ATOM 1646 N N . LEU A 1 201 ? 8.938 -7.627 -7.723 1.00 96.06 201 LEU A N 1
ATOM 1647 C CA . LEU A 1 201 ? 7.653 -7.777 -8.426 1.00 96.06 201 LEU A CA 1
ATOM 1648 C C . LEU A 1 201 ? 7.587 -9.040 -9.302 1.00 96.06 201 LEU A C 1
ATOM 1650 O O . LEU A 1 201 ? 6.527 -9.635 -9.458 1.00 96.06 201 LEU A O 1
ATOM 1654 N N . THR A 1 202 ? 8.718 -9.475 -9.868 1.00 93.31 202 THR A N 1
ATOM 1655 C CA . THR A 1 202 ? 8.796 -10.697 -10.696 1.00 93.31 202 THR A CA 1
ATOM 1656 C C . THR A 1 202 ? 8.502 -11.969 -9.899 1.00 93.31 202 THR A C 1
ATOM 1658 O O . THR A 1 202 ? 8.012 -12.940 -10.464 1.00 93.31 202 THR A O 1
ATOM 1661 N N . LYS A 1 203 ? 8.799 -11.966 -8.596 1.00 93.06 203 LYS A N 1
ATOM 1662 C CA . LYS A 1 203 ? 8.608 -13.115 -7.699 1.00 93.06 203 LYS A CA 1
ATOM 1663 C C . LYS A 1 203 ? 7.194 -13.203 -7.124 1.00 93.06 203 LYS A C 1
ATOM 1665 O O . LYS A 1 203 ? 6.910 -14.143 -6.394 1.00 93.06 203 LYS A O 1
ATOM 1670 N N . LEU A 1 204 ? 6.345 -12.214 -7.392 1.00 94.44 204 LEU A N 1
ATOM 1671 C CA . LEU A 1 204 ? 4.996 -12.158 -6.855 1.00 94.44 204 LEU A CA 1
ATOM 1672 C C . LEU A 1 204 ? 4.015 -12.835 -7.817 1.00 94.44 204 LEU A C 1
ATOM 1674 O O . LEU A 1 204 ? 3.810 -12.390 -8.955 1.00 94.44 204 LEU A O 1
ATOM 1678 N N . ASP A 1 205 ? 3.369 -13.894 -7.342 1.00 89.56 205 ASP A N 1
ATOM 1679 C CA . ASP A 1 205 ? 2.417 -14.661 -8.147 1.00 89.56 205 ASP A CA 1
ATOM 1680 C C . ASP A 1 205 ? 1.178 -13.825 -8.491 1.00 89.56 205 ASP A C 1
ATOM 1682 O O . ASP A 1 205 ? 0.811 -13.714 -9.666 1.00 89.56 205 ASP A O 1
ATOM 1686 N N . ASN A 1 206 ? 0.626 -13.141 -7.484 1.00 91.19 206 ASN A N 1
ATOM 1687 C CA . ASN A 1 206 ? -0.604 -12.347 -7.568 1.00 91.19 206 ASN A CA 1
ATOM 1688 C C . ASN A 1 206 ? -0.383 -10.896 -8.025 1.00 91.19 206 ASN A C 1
ATOM 1690 O O . ASN A 1 206 ? -1.298 -10.081 -7.942 1.00 91.19 206 ASN A O 1
ATOM 1694 N N . PHE A 1 207 ? 0.824 -10.547 -8.474 1.00 96.44 207 PHE A N 1
ATOM 1695 C CA . PHE A 1 207 ? 1.124 -9.180 -8.884 1.00 96.44 207 PHE A CA 1
ATOM 1696 C C . PHE A 1 207 ? 0.343 -8.760 -10.133 1.00 96.44 207 PHE A C 1
ATOM 1698 O O . PHE A 1 207 ? 0.422 -9.405 -11.181 1.00 96.44 207 PHE A O 1
ATOM 1705 N N . GLU A 1 208 ? -0.335 -7.619 -10.029 1.00 96.38 208 GLU A N 1
ATOM 1706 C CA . GLU A 1 208 ? -1.127 -7.008 -11.096 1.00 96.38 208 GLU A CA 1
ATOM 1707 C C . GLU A 1 208 ? -0.447 -5.740 -11.626 1.00 96.38 208 GLU A C 1
ATOM 1709 O O . GLU A 1 208 ? -0.159 -5.622 -12.825 1.00 96.38 208 GLU A O 1
ATOM 1714 N N . GLN A 1 209 ? -0.172 -4.782 -10.734 1.00 97.62 209 GLN A N 1
ATOM 1715 C CA . GLN A 1 209 ? 0.291 -3.446 -11.105 1.00 97.62 209 GLN A CA 1
ATOM 1716 C C . GLN A 1 209 ? 1.186 -2.810 -10.037 1.00 97.62 209 GLN A C 1
ATOM 1718 O O . GLN A 1 209 ? 0.951 -2.940 -8.842 1.00 97.62 209 GLN A O 1
ATOM 1723 N N . CYS A 1 210 ? 2.186 -2.044 -10.473 1.00 97.75 210 CYS A N 1
ATOM 1724 C CA . CYS A 1 210 ? 2.958 -1.152 -9.616 1.00 97.75 210 CYS A CA 1
ATOM 1725 C C . CYS A 1 210 ? 3.076 0.239 -10.253 1.00 97.75 210 CYS A C 1
ATOM 1727 O O . CYS A 1 210 ? 3.448 0.351 -11.424 1.00 97.75 210 CYS A O 1
ATOM 1729 N N . ASN A 1 211 ? 2.777 1.287 -9.488 1.00 95.56 211 ASN A N 1
ATOM 1730 C CA . ASN A 1 211 ? 3.070 2.674 -9.834 1.00 95.56 211 ASN A CA 1
ATOM 1731 C C . ASN A 1 211 ? 4.338 3.115 -9.092 1.00 95.56 211 ASN A C 1
ATOM 1733 O O . ASN A 1 211 ? 4.447 2.927 -7.884 1.00 95.56 211 ASN A O 1
ATOM 1737 N N . LEU A 1 212 ? 5.292 3.709 -9.805 1.00 92.62 212 LEU A N 1
ATOM 1738 C CA . LEU A 1 212 ? 6.515 4.267 -9.233 1.00 92.62 212 LEU A CA 1
ATOM 1739 C C . LEU A 1 212 ? 6.601 5.750 -9.577 1.00 92.62 212 LEU A C 1
ATOM 1741 O O . LEU A 1 212 ? 6.700 6.103 -10.757 1.00 92.62 212 LEU A O 1
ATOM 1745 N N . SER A 1 213 ? 6.631 6.601 -8.560 1.00 88.00 213 SER A N 1
ATOM 1746 C CA . SER A 1 213 ? 6.932 8.025 -8.720 1.00 88.00 213 SER A CA 1
ATOM 1747 C C . SER A 1 213 ? 8.446 8.218 -8.649 1.00 88.00 213 SER A C 1
ATOM 1749 O O . SER A 1 213 ? 9.084 7.779 -7.692 1.00 88.00 213 SER A O 1
ATOM 1751 N N . CYS A 1 214 ? 9.061 8.819 -9.674 1.00 78.62 214 CYS A N 1
ATOM 1752 C CA . CYS A 1 214 ? 10.518 8.979 -9.724 1.00 78.62 214 CYS A CA 1
ATOM 1753 C C . CYS A 1 214 ? 10.956 10.318 -10.349 1.00 78.62 214 CYS A C 1
ATOM 1755 O O . CYS A 1 214 ? 11.317 10.401 -11.519 1.00 78.62 214 CYS A O 1
ATOM 1757 N N . LEU A 1 215 ? 11.003 11.384 -9.544 1.00 66.69 215 LEU A N 1
ATOM 1758 C CA . LEU A 1 215 ? 11.397 12.736 -9.980 1.00 66.69 215 LEU A CA 1
ATOM 1759 C C . LEU A 1 215 ? 12.920 12.930 -10.190 1.00 66.69 215 LEU A C 1
ATOM 1761 O O . LEU A 1 215 ? 13.361 13.984 -10.654 1.00 66.69 215 LEU A O 1
ATOM 1765 N N . GLY A 1 216 ? 13.748 11.920 -9.900 1.00 65.56 216 GLY A N 1
ATOM 1766 C CA . GLY A 1 216 ? 15.208 11.990 -10.025 1.00 65.56 216 GLY A CA 1
ATOM 1767 C C . GLY A 1 216 ? 15.715 12.156 -11.469 1.00 65.56 216 GLY A C 1
ATOM 1768 O O . GLY A 1 216 ? 15.687 11.225 -12.281 1.00 65.56 216 GLY A O 1
ATOM 1769 N N . SER A 1 217 ? 16.289 13.322 -11.788 1.00 62.88 217 SER A N 1
ATOM 1770 C CA . SER A 1 217 ? 16.787 13.668 -13.136 1.00 62.88 217 SER A CA 1
ATOM 1771 C C . SER A 1 217 ? 17.889 12.733 -13.673 1.00 62.88 217 SER A C 1
ATOM 1773 O O . SER A 1 217 ? 17.978 12.509 -14.886 1.00 62.88 217 SER A O 1
ATOM 1775 N N . GLY A 1 218 ? 18.706 12.143 -12.792 1.00 66.69 218 GLY A N 1
ATOM 1776 C CA . GLY A 1 218 ? 19.745 11.169 -13.152 1.00 66.69 218 GLY A CA 1
ATOM 1777 C C . GLY A 1 218 ? 19.183 9.808 -13.582 1.00 66.69 218 GLY A C 1
ATOM 1778 O O . GLY A 1 218 ? 19.678 9.189 -14.533 1.00 66.69 218 GLY A O 1
ATOM 1779 N N . PHE A 1 219 ? 18.096 9.367 -12.945 1.00 72.56 219 PHE A N 1
ATOM 1780 C CA . PHE A 1 219 ? 17.410 8.132 -13.309 1.00 72.56 219 PHE A CA 1
ATOM 1781 C C . PHE A 1 219 ? 16.706 8.259 -14.661 1.00 72.56 219 PHE A C 1
ATOM 1783 O O . PHE A 1 219 ? 16.822 7.357 -15.492 1.00 72.56 219 PHE A O 1
ATOM 1790 N N . ARG A 1 220 ? 16.102 9.421 -14.950 1.00 69.69 220 ARG A N 1
ATOM 1791 C CA . ARG A 1 220 ? 15.420 9.712 -16.226 1.00 69.69 220 ARG A CA 1
ATOM 1792 C C . ARG A 1 220 ? 16.250 9.345 -17.462 1.00 69.69 220 ARG A C 1
ATOM 1794 O O . ARG A 1 220 ? 15.725 8.776 -18.416 1.00 69.69 220 ARG A O 1
ATOM 1801 N N . ARG A 1 221 ? 17.546 9.672 -17.480 1.00 70.25 221 ARG A N 1
ATOM 1802 C CA . ARG A 1 221 ? 18.427 9.363 -18.629 1.00 70.25 221 ARG A CA 1
ATOM 1803 C C . ARG A 1 221 ? 18.861 7.898 -18.665 1.00 70.25 221 ARG A C 1
ATOM 1805 O O . ARG A 1 221 ? 19.155 7.364 -19.733 1.00 70.25 221 ARG A O 1
ATOM 1812 N N . SER A 1 222 ? 18.915 7.261 -17.502 1.00 78.81 222 SER A N 1
ATOM 1813 C CA . SER A 1 222 ? 19.425 5.902 -17.331 1.00 78.81 222 SER A CA 1
ATOM 1814 C C . SER A 1 222 ? 18.348 4.843 -17.565 1.00 78.81 222 SER A C 1
ATOM 1816 O O . SER A 1 222 ? 18.662 3.766 -18.067 1.00 78.81 222 SER A O 1
ATOM 1818 N N . ILE A 1 223 ? 17.078 5.149 -17.273 1.00 81.62 223 ILE A N 1
ATOM 1819 C CA . ILE A 1 223 ? 15.983 4.179 -17.367 1.00 81.62 223 ILE A CA 1
ATOM 1820 C C . ILE A 1 223 ? 15.699 3.752 -18.807 1.00 81.62 223 ILE A C 1
ATOM 1822 O O . ILE A 1 223 ? 15.537 2.567 -19.065 1.00 81.62 223 ILE A O 1
ATOM 1826 N N . SER A 1 224 ? 15.751 4.670 -19.780 1.00 77.31 224 SER A N 1
ATOM 1827 C CA . SER A 1 224 ? 15.596 4.293 -21.195 1.00 77.31 224 SER A CA 1
ATOM 1828 C C . SER A 1 224 ? 16.720 3.363 -21.664 1.00 77.31 224 SER A C 1
ATOM 1830 O O . SER A 1 224 ? 16.464 2.420 -22.398 1.00 77.31 224 SER A O 1
ATOM 1832 N N . LYS A 1 225 ? 17.961 3.568 -21.196 1.00 82.62 225 LYS A N 1
ATOM 1833 C CA . LYS A 1 225 ? 19.070 2.645 -21.494 1.00 82.62 225 LYS A CA 1
ATOM 1834 C C . LYS A 1 225 ? 18.870 1.279 -20.836 1.00 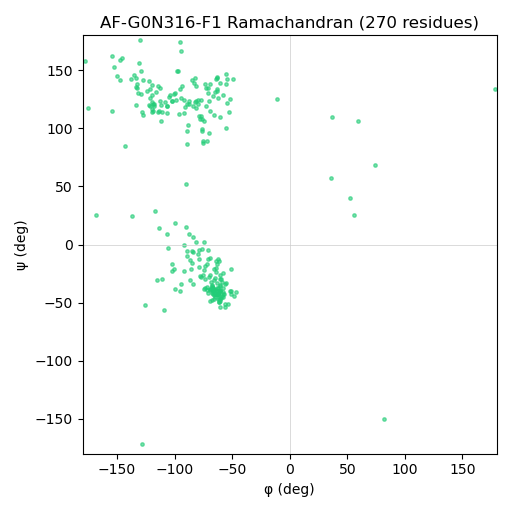82.62 225 LYS A C 1
ATOM 1836 O O . LYS A 1 225 ? 19.271 0.273 -21.405 1.00 82.62 225 LYS A O 1
ATOM 1841 N N . LEU A 1 226 ? 18.271 1.251 -19.645 1.00 86.31 226 LEU A N 1
ATOM 1842 C CA . LEU A 1 226 ? 17.997 0.023 -18.903 1.00 86.31 226 LEU A CA 1
ATOM 1843 C C . LEU A 1 226 ? 16.867 -0.807 -19.523 1.00 86.31 226 LEU A C 1
ATOM 1845 O O . LEU A 1 226 ? 16.951 -2.030 -19.526 1.00 86.31 226 LEU A O 1
ATOM 1849 N N . LEU A 1 227 ? 15.814 -0.146 -20.006 1.00 86.88 227 LEU A N 1
ATOM 1850 C CA . LEU A 1 227 ? 14.643 -0.798 -20.596 1.00 86.88 227 LEU A CA 1
ATOM 1851 C C . LEU A 1 227 ? 14.829 -1.129 -22.083 1.00 86.88 227 LEU A C 1
ATOM 1853 O O . LEU A 1 227 ? 14.079 -1.940 -22.617 1.00 86.88 227 LEU A O 1
ATOM 1857 N N . GLY A 1 228 ? 15.830 -0.538 -22.740 1.00 87.19 228 GLY A N 1
ATOM 1858 C CA . GLY A 1 228 ? 16.113 -0.759 -24.154 1.00 87.19 228 GLY A CA 1
ATOM 1859 C C . GLY A 1 228 ? 15.221 0.077 -25.073 1.00 87.19 228 GLY A C 1
ATOM 1860 O O . GLY A 1 228 ? 14.823 1.195 -24.742 1.00 87.19 228 GLY A O 1
ATOM 1861 N N . ALA A 1 229 ? 14.946 -0.445 -26.268 1.00 87.75 229 ALA A N 1
ATOM 1862 C CA . ALA A 1 229 ? 14.077 0.225 -27.228 1.00 87.75 229 ALA A CA 1
ATOM 1863 C C . ALA A 1 229 ? 12.609 0.143 -26.780 1.00 87.75 229 ALA A C 1
ATOM 1865 O O . ALA A 1 229 ? 12.127 -0.917 -26.384 1.00 87.75 229 ALA A O 1
ATOM 1866 N N . SER A 1 230 ? 11.891 1.263 -26.858 1.00 90.62 230 SER A N 1
ATOM 1867 C CA . SER A 1 230 ? 10.445 1.279 -26.634 1.00 90.62 230 SER A CA 1
ATOM 1868 C C . SER A 1 230 ? 9.724 0.571 -27.779 1.00 90.62 230 SER A C 1
ATOM 1870 O O . SER A 1 230 ? 10.047 0.815 -28.942 1.00 90.62 230 SER A O 1
ATOM 1872 N N . VAL A 1 231 ? 8.719 -0.242 -27.457 1.00 91.62 231 VAL A N 1
ATOM 1873 C CA . VAL A 1 231 ? 7.873 -0.922 -28.455 1.00 91.62 231 VAL A CA 1
ATOM 1874 C C . VAL A 1 231 ? 6.848 0.027 -29.071 1.00 91.62 231 VAL A C 1
ATOM 1876 O O . VAL A 1 231 ? 6.441 -0.141 -30.215 1.00 91.62 231 VAL A O 1
ATOM 1879 N N . SER A 1 232 ? 6.455 1.050 -28.319 1.00 90.62 232 SER A N 1
ATOM 1880 C CA . SER A 1 232 ? 5.626 2.148 -28.790 1.00 90.62 232 SER A CA 1
ATOM 1881 C C . SER A 1 232 ? 5.891 3.387 -27.943 1.00 90.62 232 SER A C 1
ATOM 1883 O O . SER A 1 232 ? 6.469 3.328 -26.853 1.00 90.62 232 SER A O 1
ATOM 1885 N N . GLY A 1 233 ? 5.498 4.540 -28.458 1.00 83.31 233 GLY A N 1
ATOM 1886 C CA . GLY A 1 233 ? 5.576 5.776 -27.708 1.00 83.31 233 GLY A CA 1
ATOM 1887 C C . GLY A 1 233 ? 5.017 6.941 -28.498 1.00 83.31 233 GLY A C 1
ATOM 1888 O O . GLY A 1 233 ? 4.940 6.908 -29.725 1.00 83.31 233 GLY A O 1
ATOM 1889 N N . ASN A 1 234 ? 4.632 7.975 -27.771 1.00 84.56 234 ASN A N 1
ATOM 1890 C CA . ASN A 1 234 ? 4.273 9.276 -28.311 1.00 84.56 234 ASN A CA 1
ATOM 1891 C C . ASN A 1 234 ? 5.071 10.360 -27.558 1.00 84.56 234 ASN A C 1
ATOM 1893 O O . ASN A 1 234 ? 5.986 10.057 -26.791 1.00 84.56 234 ASN A O 1
ATOM 1897 N N . GLY A 1 235 ? 4.756 11.638 -27.781 1.00 81.69 235 GLY A N 1
ATOM 1898 C CA . GLY A 1 235 ? 5.438 12.746 -27.098 1.00 81.69 235 GLY A CA 1
ATOM 1899 C C . GLY A 1 235 ? 5.275 12.767 -25.568 1.00 81.69 235 GLY A C 1
ATOM 1900 O O . GLY A 1 235 ? 6.008 13.492 -24.900 1.00 81.69 235 GLY A O 1
ATOM 1901 N N . TRP A 1 236 ? 4.353 11.975 -25.014 1.00 86.00 236 TRP A N 1
ATOM 1902 C CA . TRP A 1 236 ? 3.938 11.990 -23.608 1.00 86.00 236 TRP A CA 1
ATOM 1903 C C . TRP A 1 236 ? 4.268 10.693 -22.864 1.00 86.00 236 TRP A C 1
ATOM 1905 O O . TRP A 1 236 ? 4.544 10.736 -21.666 1.00 86.00 236 TRP A O 1
ATOM 1915 N N . GLU A 1 237 ? 4.273 9.556 -23.557 1.00 90.25 237 GLU A N 1
ATOM 1916 C CA . GLU A 1 237 ? 4.444 8.225 -22.973 1.00 90.25 237 GLU A CA 1
ATOM 1917 C C . GLU A 1 237 ? 5.381 7.358 -23.823 1.00 90.25 237 GLU A C 1
ATOM 1919 O O . GLU A 1 237 ? 5.339 7.396 -25.054 1.00 90.25 237 GLU A O 1
ATOM 1924 N N . LYS A 1 238 ? 6.209 6.539 -23.167 1.00 91.25 238 LYS A N 1
ATOM 1925 C CA . LYS A 1 238 ? 6.952 5.439 -23.798 1.00 91.25 238 LYS A CA 1
ATOM 1926 C C . LYS A 1 238 ? 6.555 4.112 -23.178 1.00 91.25 238 LYS A C 1
ATOM 1928 O O . LYS A 1 238 ? 6.495 4.011 -21.955 1.00 91.25 238 LYS A O 1
ATOM 1933 N N . VAL A 1 239 ? 6.369 3.095 -24.009 1.00 93.69 239 VAL A N 1
ATOM 1934 C CA . VAL A 1 239 ? 6.009 1.742 -23.584 1.00 93.69 239 VAL A CA 1
ATOM 1935 C C . VAL A 1 239 ? 7.166 0.793 -23.860 1.00 93.69 239 VAL A C 1
ATOM 1937 O O . VAL A 1 239 ? 7.758 0.802 -24.942 1.00 93.69 239 VAL A O 1
ATOM 1940 N N . PHE A 1 240 ? 7.481 -0.045 -22.881 1.00 93.38 240 PHE A N 1
ATOM 1941 C CA . PHE A 1 240 ? 8.523 -1.062 -22.952 1.00 93.38 240 PHE A CA 1
ATOM 1942 C C . PHE A 1 240 ? 7.937 -2.414 -22.560 1.00 93.38 240 PHE A C 1
ATOM 1944 O O . PHE A 1 240 ? 7.140 -2.497 -21.627 1.00 93.38 240 PHE A O 1
ATOM 1951 N N . HIS A 1 241 ? 8.355 -3.475 -23.246 1.00 94.31 241 HIS A N 1
ATOM 1952 C CA . HIS A 1 241 ? 8.017 -4.847 -22.880 1.00 94.31 241 HIS A CA 1
ATOM 1953 C C . HIS A 1 241 ? 9.260 -5.530 -22.323 1.00 94.31 241 HIS A C 1
ATOM 1955 O O . HIS A 1 241 ? 10.284 -5.604 -22.999 1.00 94.31 241 HIS A O 1
ATOM 1961 N N . HIS A 1 242 ? 9.170 -6.036 -21.096 1.00 91.56 242 HIS A N 1
ATOM 1962 C CA . HIS A 1 242 ? 10.250 -6.783 -20.465 1.00 91.56 242 HIS A CA 1
ATOM 1963 C C . HIS A 1 242 ? 9.787 -8.214 -20.167 1.00 91.56 242 HIS A C 1
ATOM 1965 O O . HIS A 1 242 ? 8.848 -8.385 -19.389 1.00 91.56 242 HIS A O 1
ATOM 1971 N N . PRO A 1 243 ? 10.419 -9.254 -20.737 1.00 90.94 243 PRO A N 1
ATOM 1972 C CA . PRO A 1 243 ? 10.013 -10.632 -20.487 1.00 90.94 243 PRO A CA 1
ATOM 1973 C C . PRO A 1 243 ? 10.201 -10.998 -19.010 1.00 90.94 243 PRO A C 1
ATOM 1975 O O . PRO A 1 243 ? 11.161 -10.551 -18.373 1.00 90.94 243 PRO A O 1
ATOM 1978 N N . ILE A 1 244 ? 9.289 -11.816 -18.484 1.00 89.81 244 ILE A N 1
ATOM 1979 C CA . ILE A 1 244 ? 9.465 -12.510 -17.208 1.00 89.81 244 ILE A CA 1
ATOM 1980 C C . ILE A 1 244 ? 10.091 -13.876 -17.532 1.00 89.81 244 ILE A C 1
ATOM 1982 O O . ILE A 1 244 ? 9.546 -14.578 -18.390 1.00 89.81 244 ILE A O 1
ATOM 1986 N N . PRO A 1 245 ? 11.247 -14.234 -16.941 1.00 86.81 245 PRO A N 1
ATOM 1987 C CA . PRO A 1 245 ? 11.852 -15.550 -17.144 1.00 86.81 245 PRO A CA 1
ATOM 1988 C C . PRO A 1 245 ? 10.868 -16.676 -16.818 1.00 86.81 245 PRO A C 1
ATOM 1990 O O . PRO A 1 245 ? 10.077 -16.543 -15.888 1.00 86.81 245 PRO A O 1
ATOM 1993 N N . ASP A 1 246 ? 10.911 -17.753 -17.603 1.00 86.75 246 ASP A N 1
ATOM 1994 C CA . ASP A 1 246 ? 10.118 -18.974 -17.386 1.00 86.75 246 ASP A CA 1
ATOM 1995 C C . ASP A 1 246 ? 8.595 -18.753 -17.296 1.00 86.75 246 ASP A C 1
ATOM 1997 O O . ASP A 1 246 ? 7.862 -19.543 -16.705 1.00 86.75 246 ASP A O 1
ATOM 2001 N N . SER A 1 247 ? 8.100 -17.676 -17.913 1.00 88.06 247 SER A N 1
ATOM 2002 C CA . SER A 1 247 ? 6.686 -17.311 -17.929 1.00 88.06 247 SER A CA 1
ATOM 2003 C C . SER A 1 247 ? 6.230 -16.897 -19.329 1.00 88.06 247 SER A C 1
ATOM 2005 O O . SER A 1 247 ? 6.955 -16.252 -20.093 1.00 88.06 247 SER A O 1
ATOM 2007 N N . ASP A 1 248 ? 4.978 -17.214 -19.651 1.00 90.62 248 ASP A N 1
ATOM 2008 C CA . ASP A 1 248 ? 4.253 -16.662 -20.798 1.00 90.62 248 ASP A CA 1
ATOM 2009 C C . ASP A 1 248 ? 3.803 -15.208 -20.565 1.00 90.62 248 ASP A C 1
ATOM 2011 O O . ASP A 1 248 ? 3.188 -14.597 -21.437 1.00 90.62 248 ASP A O 1
ATOM 2015 N N . HIS A 1 249 ? 4.140 -14.626 -19.412 1.00 93.00 249 HIS A N 1
ATOM 2016 C CA . HIS A 1 249 ? 3.890 -13.231 -19.092 1.00 93.00 249 HIS A CA 1
ATOM 2017 C C . HIS A 1 249 ? 5.094 -12.328 -19.409 1.00 93.00 249 HIS A C 1
ATOM 2019 O O . HIS A 1 249 ? 6.225 -12.752 -19.682 1.00 93.00 249 HIS A O 1
ATOM 2025 N N . TYR A 1 250 ? 4.832 -11.029 -19.402 1.00 94.19 250 TYR A N 1
ATOM 2026 C CA . TYR A 1 250 ? 5.818 -9.966 -19.501 1.00 94.19 250 TYR A CA 1
ATOM 2027 C C . TYR A 1 250 ? 5.364 -8.762 -18.669 1.00 94.19 250 TYR A C 1
ATOM 2029 O O . TYR A 1 250 ? 4.184 -8.615 -18.347 1.00 94.19 250 TYR A O 1
ATOM 2037 N N . PHE A 1 251 ? 6.302 -7.884 -18.327 1.00 95.50 251 PHE A N 1
ATOM 2038 C CA . PHE A 1 251 ? 5.981 -6.569 -17.795 1.00 95.50 251 PHE A CA 1
ATOM 2039 C C . PHE A 1 251 ? 5.826 -5.562 -18.924 1.00 95.50 251 PHE A C 1
ATOM 2041 O O . PHE A 1 251 ? 6.769 -5.313 -19.679 1.00 95.50 251 PHE A O 1
ATOM 2048 N N . GLU A 1 252 ? 4.648 -4.955 -19.002 1.00 96.12 252 GLU A N 1
ATOM 2049 C CA . GLU A 1 252 ? 4.449 -3.706 -19.722 1.00 96.12 252 GLU A CA 1
ATOM 2050 C C . GLU A 1 252 ? 4.831 -2.558 -18.792 1.00 96.12 252 GLU A C 1
ATOM 2052 O O . GLU A 1 252 ? 4.252 -2.396 -17.718 1.00 96.12 252 GLU A O 1
ATOM 2057 N N . ILE A 1 253 ? 5.830 -1.779 -19.194 1.00 94.56 253 ILE A N 1
ATOM 2058 C CA . ILE A 1 253 ? 6.326 -0.639 -18.431 1.00 94.56 253 ILE A CA 1
ATOM 2059 C C . ILE A 1 253 ? 6.012 0.616 -19.231 1.00 94.56 253 ILE A C 1
ATOM 2061 O O . ILE A 1 253 ? 6.555 0.815 -20.318 1.00 94.56 253 ILE A O 1
ATOM 2065 N N . LYS A 1 254 ? 5.145 1.463 -18.688 1.00 93.50 254 LYS A N 1
ATOM 2066 C CA . LYS A 1 254 ? 4.787 2.760 -19.257 1.00 93.50 254 LYS A CA 1
ATOM 2067 C C . LYS A 1 254 ? 5.511 3.860 -18.506 1.00 93.50 254 LYS A C 1
ATOM 2069 O O . LYS A 1 254 ? 5.384 3.960 -17.291 1.00 93.50 254 LYS A O 1
ATOM 2074 N N . LEU A 1 255 ? 6.276 4.668 -19.227 1.00 90.44 255 LEU A N 1
ATOM 2075 C CA . LEU A 1 255 ? 6.979 5.834 -18.709 1.00 90.44 255 LEU A CA 1
ATOM 2076 C C . LEU A 1 255 ? 6.281 7.103 -19.186 1.00 90.44 255 LEU A C 1
ATOM 2078 O O . LEU A 1 255 ? 6.358 7.433 -20.372 1.00 90.44 255 LEU A O 1
ATOM 2082 N N . THR A 1 256 ? 5.692 7.847 -18.255 1.00 88.94 256 THR A N 1
ATOM 2083 C CA . THR A 1 256 ? 5.140 9.176 -18.527 1.00 88.94 256 THR A CA 1
ATOM 2084 C C . THR A 1 256 ? 6.260 10.213 -18.502 1.00 88.94 256 THR A C 1
ATOM 2086 O O . THR A 1 256 ? 6.916 10.422 -17.482 1.00 88.94 256 THR A O 1
ATOM 2089 N N . ILE A 1 257 ? 6.499 10.880 -19.632 1.00 80.38 257 ILE A N 1
ATOM 2090 C CA . ILE A 1 257 ? 7.692 11.710 -19.866 1.00 80.38 257 ILE A CA 1
ATOM 2091 C C . ILE A 1 257 ? 7.698 12.996 -19.031 1.00 80.38 257 ILE A C 1
ATOM 2093 O O . ILE A 1 257 ? 8.778 13.498 -18.738 1.00 80.38 257 ILE A O 1
ATOM 2097 N N . PHE A 1 258 ? 6.539 13.547 -18.666 1.00 78.25 258 PHE A N 1
ATOM 2098 C CA . PHE A 1 258 ? 6.461 14.826 -17.945 1.00 78.25 258 PHE A CA 1
ATOM 2099 C C . PHE A 1 258 ? 6.360 14.661 -16.431 1.00 78.25 258 PHE A C 1
ATOM 2101 O O . PHE A 1 258 ? 7.004 15.410 -15.704 1.00 78.25 258 PHE A O 1
ATOM 2108 N N . SER A 1 259 ? 5.581 13.681 -15.963 1.00 76.19 259 SER A N 1
ATOM 2109 C CA . SER A 1 259 ? 5.428 13.407 -14.530 1.00 76.19 259 SER A CA 1
ATOM 2110 C C . SER A 1 259 ? 6.496 12.466 -13.974 1.00 76.19 259 SER A C 1
ATOM 2112 O O . SER A 1 259 ? 6.626 12.357 -12.764 1.00 76.19 259 SER A O 1
ATOM 2114 N N . PHE A 1 260 ? 7.258 11.789 -14.840 1.00 77.62 260 PHE A N 1
ATOM 2115 C CA . PHE A 1 260 ? 8.228 10.753 -14.463 1.00 77.62 260 PHE A CA 1
ATOM 2116 C C . PHE A 1 260 ? 7.633 9.661 -13.580 1.00 77.62 260 PHE A C 1
ATOM 2118 O O . PHE A 1 260 ? 8.279 9.146 -12.669 1.00 77.62 260 PHE A O 1
ATOM 2125 N N . ASN A 1 261 ? 6.403 9.275 -13.901 1.00 87.88 261 ASN A N 1
ATOM 2126 C CA . ASN A 1 261 ? 5.781 8.108 -13.307 1.00 87.88 261 ASN A CA 1
ATOM 2127 C C . ASN A 1 261 ? 6.030 6.902 -14.205 1.00 87.88 261 ASN A C 1
ATOM 2129 O O . ASN A 1 261 ? 5.909 6.984 -15.433 1.00 87.88 261 ASN A O 1
ATOM 2133 N N . LEU A 1 262 ? 6.383 5.786 -13.581 1.00 91.69 262 LEU A N 1
ATOM 2134 C CA . LEU A 1 262 ? 6.425 4.485 -14.224 1.00 91.69 262 LEU A CA 1
ATOM 2135 C C . LEU A 1 262 ? 5.218 3.683 -13.766 1.00 91.69 262 LEU A C 1
ATOM 2137 O O . LEU A 1 262 ? 5.014 3.497 -12.571 1.00 91.69 262 LEU A O 1
ATOM 2141 N N . LYS A 1 263 ? 4.452 3.160 -14.714 1.00 94.88 263 LYS A N 1
ATOM 2142 C CA . LYS A 1 263 ? 3.440 2.142 -14.449 1.00 94.88 263 LYS A CA 1
ATOM 2143 C C . LYS A 1 263 ? 3.945 0.811 -14.980 1.00 94.88 263 LYS A C 1
ATOM 2145 O O . LYS A 1 263 ? 4.201 0.679 -16.173 1.00 94.88 263 LYS A O 1
ATOM 2150 N N . ILE A 1 264 ? 4.097 -0.160 -14.093 1.00 96.25 264 ILE A N 1
ATOM 2151 C CA . ILE A 1 264 ? 4.470 -1.538 -14.404 1.00 96.25 264 ILE A CA 1
ATOM 2152 C C . ILE A 1 264 ? 3.207 -2.383 -14.292 1.00 96.25 264 ILE A C 1
ATOM 2154 O O . ILE A 1 264 ? 2.507 -2.321 -13.285 1.00 96.25 264 ILE A O 1
ATOM 2158 N N . THR A 1 265 ? 2.893 -3.171 -15.312 1.00 97.44 265 THR A N 1
ATOM 2159 C CA . THR A 1 265 ? 1.730 -4.067 -15.313 1.00 97.44 265 THR A CA 1
ATOM 2160 C C . THR A 1 265 ? 2.144 -5.440 -15.820 1.00 97.44 265 THR A C 1
ATOM 2162 O O . THR A 1 265 ? 2.868 -5.540 -16.813 1.00 97.44 265 THR A O 1
ATOM 2165 N N . LYS A 1 266 ? 1.700 -6.503 -15.145 1.00 95.56 266 LYS A N 1
ATOM 2166 C CA . LYS A 1 266 ? 1.909 -7.886 -15.596 1.00 95.56 266 LYS A CA 1
ATOM 2167 C C . LYS A 1 266 ? 0.880 -8.209 -16.679 1.00 95.56 266 LYS A C 1
ATOM 2169 O O . LYS A 1 266 ? -0.317 -8.055 -16.465 1.00 95.56 266 LYS A O 1
ATOM 2174 N N . LYS A 1 267 ? 1.340 -8.633 -17.855 1.00 94.44 267 LYS A N 1
ATOM 2175 C CA . LYS A 1 267 ? 0.486 -9.003 -18.993 1.00 94.44 267 LYS A CA 1
ATOM 2176 C C . LYS A 1 267 ? 0.864 -10.373 -19.531 1.00 94.44 267 LYS A C 1
ATOM 2178 O O . LYS A 1 267 ? 2.029 -10.755 -19.476 1.00 94.44 267 LYS A O 1
ATOM 2183 N N . LYS A 1 268 ? -0.114 -11.100 -20.069 1.00 92.00 268 LYS A N 1
ATOM 2184 C CA . LYS A 1 268 ? 0.097 -12.375 -20.763 1.00 92.00 268 LYS A CA 1
ATOM 2185 C C . LYS A 1 268 ? 0.455 -12.112 -22.227 1.00 92.00 268 LYS A C 1
ATOM 2187 O O . LYS A 1 268 ? -0.095 -11.195 -22.831 1.00 92.00 268 LYS A O 1
ATOM 2192 N N . ARG A 1 269 ? 1.373 -12.886 -22.806 1.00 86.38 269 ARG A N 1
ATOM 2193 C CA . ARG A 1 269 ? 1.649 -12.827 -24.249 1.00 86.38 269 ARG A CA 1
ATOM 2194 C C . ARG A 1 269 ? 0.473 -13.436 -25.008 1.00 86.38 269 ARG A C 1
ATOM 2196 O O . ARG A 1 269 ? 0.051 -14.549 -24.706 1.00 86.38 269 ARG A O 1
ATOM 2203 N N . GLU A 1 270 ? -0.029 -12.724 -26.006 1.00 78.94 270 GLU A N 1
ATOM 2204 C CA . GLU A 1 270 ? -0.995 -13.284 -26.947 1.00 78.94 270 GLU A CA 1
ATOM 2205 C C . GLU A 1 270 ? -0.241 -14.179 -27.936 1.00 78.94 270 GLU A C 1
ATOM 2207 O O . GLU A 1 270 ? 0.551 -13.693 -28.745 1.00 78.94 270 GLU A O 1
ATOM 2212 N N . ILE A 1 271 ? -0.445 -15.494 -27.844 1.00 62.28 271 ILE A N 1
ATOM 2213 C CA . ILE A 1 271 ? 0.046 -16.441 -28.849 1.00 62.28 271 ILE A CA 1
ATOM 2214 C C . ILE A 1 271 ? -0.903 -16.317 -30.045 1.00 62.28 271 ILE A C 1
ATOM 2216 O O . ILE A 1 271 ? -2.068 -16.693 -29.930 1.00 62.28 271 ILE A O 1
ATOM 2220 N N . HIS A 1 272 ? -0.420 -15.719 -31.135 1.00 44.19 272 HIS A N 1
ATOM 2221 C CA . HIS A 1 272 ? -1.101 -15.707 -32.432 1.00 44.19 272 HIS A CA 1
ATOM 2222 C C . HIS A 1 272 ? -0.688 -16.932 -33.247 1.00 44.19 272 HIS A C 1
ATOM 2224 O O . HIS A 1 272 ? 0.516 -17.280 -33.194 1.00 44.19 272 HIS A O 1
#

Foldseek 3Di:
DDDDDDDDPDDDDDDDPVVVVVVVVVPPPDDDDDDDDDDPPPPPDVCVVVVVLVVVLVVQLPQPDAEQEDEDDDPDPVCLVVVLVSLLVSLVPHPAAYQYQEYAYAADALSSCVSHQVRHDQQRHAEYEYAHDPPDPDLAHDVVSLVVVLPGSNQLSHAEYEYNDQPVSDPCVSVLNHQEYEYECQPPDDPVSVVVVVVSLLPRPNHFKYKYQHNDPRRLVVVCVVQDDFPDDDPFKTWGWADRPPAQKTWIWIAGNPRRMIMTGIDGDDDD

Secondary structure (DSSP, 8-state):
-----PPP-----PPPPHHHHHHHHTT------------S-----TTHHHHHHHHHHHHHT-TT-EEEEEEEE---GGGHHHHHHHHHHHHHT-SS-BEEEEEEEES--HHHHHTTGGGB-TTT--EEEEE--TT-S-----HHHHHHHHH-HHHHH--EEEEES-GGGS-GGGGTT-SEEEEE-TTT--HHHHHHHHHHHHT-TT--EEEEE---HHHHHHHHHHH-S-SEE-SSEEEEEEEPTTSSEEEEEEEETTT-EEEEEEEE----

Nearest PDB structures (foldseek):
  7cu8-assembly1_B  TM=5.539E-01  e=1.113E+00  Mycobacterium tuberculosis H37Rv
  3bkx-assembly1_B  TM=3.106E-01  e=2.241E-01  Lacticaseibacillus paracasei ATCC 334
  5dht-assembly1_A  TM=3.233E-01  e=4.592E+00  Listeria monocytogenes EGD-e

Sequence (272 aa):
MSNTSTGDPGKPMEKPSEDLSEAMRQLSVTTYDSHETSGPFVVIREDFKKAAFDDLACTLKNPKLQLEEFSVHVSYYNEIEKNNNEIRNLLELLDHQLSVKKVDYLVFRPSCLLSILPFLKSGVLEKISLSFDYRAVDWSIDSTGMDQIALLEQWKQAEELELRTPFDKFPMEYATHFKRFEFDESFNMDRNKFIRIKNFLTKLDNFEQCNLSCLGSGFRRSISKLLGASVSGNGWEKVFHHPIPDSDHYFEIKLTIFSFNLKITKKKREIH

Solvent-accessible surface area (backbone atoms only — not comparable to full-atom values): 15946 Å² total; per-residue (Å²): 138,88,84,88,83,86,83,81,93,79,79,78,83,76,69,84,54,72,62,59,62,50,55,60,64,68,68,68,87,73,92,76,90,76,84,87,78,95,67,81,86,76,80,80,53,94,55,48,68,59,53,52,52,52,52,48,49,62,58,66,65,43,86,82,55,73,37,71,62,50,72,51,81,61,94,48,83,93,44,46,67,61,53,40,48,54,51,24,55,55,54,69,71,43,98,60,61,43,42,32,30,27,39,38,35,46,54,59,47,50,70,54,51,67,41,45,49,84,46,39,37,27,94,49,25,40,36,44,34,40,22,54,55,89,81,53,92,68,71,80,67,61,61,70,42,44,56,58,47,64,70,35,59,36,56,68,55,21,37,28,42,33,32,50,38,59,69,93,56,53,75,59,81,81,53,60,78,34,27,32,38,35,39,42,29,41,86,76,47,41,72,68,57,53,50,51,53,52,55,52,56,70,72,31,85,66,44,46,39,36,42,36,39,37,65,28,73,72,30,65,68,46,48,52,68,72,62,50,75,60,80,46,69,61,101,54,38,39,31,28,75,44,79,40,86,101,48,71,37,28,36,43,36,37,37,33,69,85,74,33,35,36,41,38,32,62,42,74,64,82,86,126

pLDDT: mean 80.1, std 19.64, range [31.59, 98.56]